Protein AF-A0A176S477-F1 (afdb_monomer)

pLDDT: mean 87.13, std 12.42, range [37.34, 98.56]

Mean predicted aligned error: 6.69 Å

Solvent-accessible surface area (backbone atoms only — not comparable to full-atom values): 17768 Å² total; per-residue (Å²): 110,71,66,62,49,54,52,48,53,53,51,50,50,53,48,54,54,47,34,74,76,39,61,89,47,35,68,40,60,72,67,28,44,58,32,49,51,51,14,50,54,26,43,66,61,39,37,49,28,58,16,37,48,27,41,46,57,28,50,75,68,54,85,63,97,43,73,69,48,29,52,48,30,40,54,50,17,53,51,26,40,77,55,25,43,39,68,60,12,46,54,30,27,51,57,17,38,58,53,25,62,76,66,69,40,89,62,40,39,59,40,29,39,49,47,11,51,39,27,45,49,73,66,41,29,69,60,11,42,52,28,25,48,53,19,52,66,69,36,48,92,89,66,49,56,28,62,52,33,32,52,40,12,47,29,30,44,71,69,62,41,57,66,58,14,51,52,24,42,54,50,14,53,55,35,24,54,76,69,71,50,90,77,56,58,62,53,51,29,47,51,37,27,50,27,52,68,70,68,33,62,68,56,33,50,52,55,45,72,77,38,45,82,60,46,74,70,43,59,60,92,49,36,60,36,40,35,44,40,38,47,41,49,29,77,76,38,76,85,46,53,70,57,40,55,54,34,47,53,49,28,58,74,40,48,37,58,68,56,36,50,50,64,34,68,77,68,59,69,54,74,68,59,48,49,50,44,54,51,51,35,51,43,40,42,52,22,49,56,53,37,30,65,75,67,76,44,81,76,74,92,63,91,58,69,30,40,67,58,50,52,56,34,51,54,47,23,73,73,67,72,43,63,72,65,51,57,87,48,43,81,56,30,63,75,55,37,55,57,64,120

Radius of gyration: 20.95 Å; Cα contacts (8 Å, |Δi|>4): 438; chains: 1; bounding box: 49×45×66 Å

Sequence (341 aa):
MLEAQTLLDKQNQAVDDLLSLLPFLSDDLAGGLWRHHLGRLAYYRGDFGDALQQYCMEWKLHKEESALKARLQRSIASVLSDIGHLDMAQHLAEQALEKQQRNSDPEEYKTLGRLGEIYARQGDYAQAIEYFSQSWEIQSSRTREGQTAIYLGHAHLLEGDLSQAEAYYGQAEKADKKQNKGFNPYLVMGRIALAQRQGDAVQVKNLWETHQNKLDKLRGDKVLPAAVIATAVYLSDADQVELIDQYIEKLIAENYLIEVIFPLQLRHPNAAQLERVIKGLKQWQQGIDALEQVTEKSSQASSALTPALLLKALATVEQTSNWGALEGFLPRIYPMNLVLV

Organism: NCBI:txid1003181

Foldseek 3Di:
DVVVVVVLVVLVVVLVVVCVVCVVCNCCSLQLVVLCVQLVVCVLLLVLLSNLVSLLSNLVSDPDDDLSQLVSLQSNLLSCLLQFVLPSSLVSLVSSLVVCVVVVPLCSLVSLQSNLSSCVLVLNLVSSLVSLVVSQVSQDPVRRALVSLLSNLLSCLSVVNLVSNVVSLVVSVVRCVVVVNPDDLSSLLSQLLSCLSVVNLVSLVVSCVVCVVVLVPDAGPSLLSSLLSLVLNCVSPVVSLVSNVVSLVRCLSSNSLLLSLQSCLVNPDDPVSLVSSLVSLVSNVVSVVSNCVSVVDDDDDDPIDHSVQVNVLSVVCVVPVDSVSCVVCQCSNPPSVSSPD

Structure (mmCIF, N/CA/C/O backbone):
data_AF-A0A176S477-F1
#
_entry.id   AF-A0A176S477-F1
#
loop_
_atom_site.group_PDB
_atom_site.id
_atom_site.type_symbol
_atom_site.label_atom_id
_atom_site.label_alt_id
_atom_site.label_comp_id
_atom_site.label_asym_id
_atom_site.label_entity_id
_atom_site.label_seq_id
_atom_site.pdbx_PDB_ins_code
_atom_site.Cartn_x
_atom_site.Cartn_y
_atom_site.Cartn_z
_atom_site.occupancy
_atom_site.B_iso_or_equiv
_atom_site.auth_seq_id
_atom_site.auth_comp_id
_atom_site.auth_asym_id
_atom_site.auth_atom_id
_atom_site.pdbx_PDB_model_num
ATOM 1 N N . MET A 1 1 ? -8.317 -19.239 -26.889 1.00 42.53 1 MET A N 1
ATOM 2 C CA . MET A 1 1 ? -7.014 -18.865 -27.491 1.00 42.53 1 MET A CA 1
ATOM 3 C C . MET A 1 1 ? -7.157 -18.198 -28.858 1.00 42.53 1 MET A C 1
ATOM 5 O O . MET A 1 1 ? -6.625 -17.110 -29.005 1.00 42.53 1 MET A O 1
ATOM 9 N N . LEU A 1 2 ? -7.898 -18.770 -29.819 1.00 45.22 2 LEU A N 1
ATOM 10 C CA . LEU A 1 2 ? -8.049 -18.191 -31.169 1.00 45.22 2 LEU A CA 1
ATOM 11 C C . LEU A 1 2 ? -8.665 -16.774 -31.173 1.00 45.22 2 LEU A C 1
ATOM 13 O O . LEU A 1 2 ? -8.149 -15.885 -31.839 1.00 45.22 2 LEU A O 1
ATOM 17 N N . GLU A 1 3 ? -9.701 -16.535 -30.364 1.00 43.09 3 GLU A N 1
ATOM 18 C CA . GLU A 1 3 ? -10.335 -15.210 -30.225 1.00 43.09 3 GLU A CA 1
ATOM 19 C C . GLU A 1 3 ? -9.404 -14.144 -29.638 1.00 43.09 3 GLU A C 1
ATOM 21 O O . GLU A 1 3 ? -9.361 -13.021 -30.132 1.00 43.09 3 GLU A O 1
ATOM 26 N N . ALA A 1 4 ? -8.621 -14.499 -28.616 1.00 37.34 4 ALA A N 1
ATOM 27 C CA . ALA A 1 4 ? -7.655 -13.587 -28.008 1.00 37.34 4 ALA A CA 1
ATOM 28 C C . ALA A 1 4 ? -6.529 -13.223 -28.989 1.00 37.34 4 ALA A C 1
ATOM 30 O O . ALA A 1 4 ? -6.097 -12.074 -29.012 1.00 37.34 4 ALA A O 1
ATOM 31 N N . GLN A 1 5 ? -6.105 -14.177 -29.826 1.00 42.19 5 GLN A N 1
ATOM 32 C CA . GLN A 1 5 ? -5.150 -13.929 -30.904 1.00 42.19 5 GLN A CA 1
ATOM 33 C C . GLN A 1 5 ? -5.756 -13.017 -31.977 1.00 42.19 5 GLN A C 1
ATOM 35 O O . GLN A 1 5 ? -5.144 -12.026 -32.342 1.00 42.19 5 GLN A O 1
ATOM 40 N N . THR A 1 6 ? -7.001 -13.263 -32.395 1.00 55.56 6 THR A N 1
ATOM 41 C CA . THR A 1 6 ? -7.695 -12.412 -33.379 1.00 55.56 6 THR A CA 1
ATOM 42 C C . THR A 1 6 ? -7.902 -10.980 -32.871 1.00 55.56 6 THR A C 1
ATOM 44 O O . THR A 1 6 ? -7.796 -10.025 -33.640 1.00 55.56 6 THR A O 1
ATOM 47 N N . LEU A 1 7 ? -8.199 -10.801 -31.580 1.00 50.44 7 LEU A N 1
ATOM 48 C CA . LEU A 1 7 ? -8.285 -9.475 -30.963 1.00 50.44 7 LEU A CA 1
ATOM 49 C C . LEU A 1 7 ? -6.922 -8.785 -30.899 1.00 50.44 7 LEU A C 1
ATOM 51 O O . LEU A 1 7 ? -6.848 -7.592 -31.178 1.00 50.44 7 LEU A O 1
ATOM 55 N N . LEU A 1 8 ? -5.862 -9.524 -30.567 1.00 46.53 8 LEU A N 1
ATOM 56 C CA . LEU A 1 8 ? -4.500 -8.999 -30.558 1.00 46.53 8 LEU A CA 1
ATOM 57 C C . LEU A 1 8 ? -4.066 -8.570 -31.965 1.00 46.53 8 LEU A C 1
ATOM 59 O O . LEU A 1 8 ? -3.548 -7.471 -32.123 1.00 46.53 8 LEU A O 1
ATOM 63 N N . ASP A 1 9 ? -4.363 -9.374 -32.985 1.00 56.12 9 ASP A N 1
ATOM 64 C CA . ASP A 1 9 ? -4.041 -9.074 -34.383 1.00 56.12 9 ASP A CA 1
ATOM 65 C C . ASP A 1 9 ? -4.793 -7.826 -34.875 1.00 56.12 9 ASP A C 1
ATOM 67 O O . ASP A 1 9 ? -4.202 -6.951 -35.503 1.00 56.12 9 ASP A O 1
ATOM 71 N N . LYS A 1 10 ? -6.076 -7.672 -34.513 1.00 66.31 10 LYS A N 1
ATOM 72 C CA . LYS A 1 10 ? -6.846 -6.446 -34.798 1.00 66.31 10 LYS A CA 1
ATOM 73 C C . LYS A 1 10 ? -6.288 -5.221 -34.081 1.00 66.31 10 LYS A C 1
ATOM 75 O O . LYS A 1 10 ? -6.316 -4.125 -34.631 1.00 66.31 10 LYS A O 1
ATOM 80 N N . GLN A 1 11 ? -5.823 -5.390 -32.848 1.00 57.72 11 GLN A N 1
ATOM 81 C CA . GLN A 1 11 ? -5.259 -4.294 -32.069 1.00 57.72 11 GLN A CA 1
ATOM 82 C C . GLN A 1 11 ? -3.894 -3.873 -32.621 1.00 57.72 11 GLN A C 1
ATOM 84 O O . GLN A 1 11 ? -3.629 -2.680 -32.695 1.00 57.72 11 GLN A O 1
ATOM 89 N N . ASN A 1 12 ? -3.077 -4.832 -33.066 1.00 57.94 12 ASN A N 1
ATOM 90 C CA . ASN A 1 12 ? -1.817 -4.570 -33.756 1.00 57.94 12 ASN A CA 1
ATOM 91 C C . ASN A 1 12 ? -2.063 -3.860 -35.092 1.00 57.94 12 ASN A C 1
ATOM 93 O O . ASN A 1 12 ? -1.440 -2.839 -35.340 1.00 57.94 12 ASN A O 1
ATOM 97 N N . GLN A 1 13 ? -3.055 -4.298 -35.876 1.00 70.56 13 GLN A N 1
ATOM 98 C CA . GLN A 1 13 ? -3.436 -3.609 -37.113 1.00 70.56 13 GLN A CA 1
ATOM 99 C C . GLN A 1 13 ? -3.897 -2.166 -36.856 1.00 70.56 13 GLN A C 1
ATOM 101 O O . GLN A 1 13 ? -3.494 -1.255 -37.565 1.00 70.56 13 GLN A O 1
ATOM 106 N N . ALA A 1 14 ? -4.704 -1.931 -35.817 1.00 66.75 14 ALA A N 1
ATOM 107 C CA . ALA A 1 14 ? -5.141 -0.582 -35.460 1.00 66.75 14 ALA A CA 1
ATOM 108 C C . ALA A 1 14 ? -3.983 0.304 -34.974 1.00 66.75 14 ALA A C 1
ATOM 110 O O . ALA A 1 14 ? -4.003 1.514 -35.196 1.00 66.75 14 ALA A O 1
ATOM 111 N N . VAL A 1 15 ? -2.983 -0.288 -34.311 1.00 62.28 15 VAL A N 1
ATOM 112 C CA . VAL A 1 15 ? -1.734 0.393 -33.960 1.00 62.28 15 VAL A CA 1
ATOM 113 C C . VAL A 1 15 ? -0.957 0.737 -35.228 1.00 62.28 15 VAL A C 1
ATOM 115 O O . VAL A 1 15 ? -0.615 1.900 -35.387 1.00 62.28 15 VAL A O 1
ATOM 118 N N . ASP A 1 16 ? -0.765 -0.199 -36.158 1.00 61.06 16 ASP A N 1
ATOM 119 C CA . ASP A 1 16 ? -0.087 0.038 -37.442 1.00 61.06 16 ASP A CA 1
ATOM 120 C C . ASP A 1 16 ? -0.774 1.139 -38.270 1.00 61.06 16 ASP A C 1
ATOM 122 O O . ASP A 1 16 ? -0.115 2.027 -38.821 1.00 61.06 16 ASP A O 1
ATOM 126 N N . ASP A 1 17 ? -2.107 1.156 -38.283 1.00 73.81 17 ASP A N 1
ATOM 127 C CA . ASP A 1 17 ? -2.895 2.199 -38.938 1.00 73.81 17 ASP A CA 1
ATOM 128 C C . ASP A 1 17 ? -2.671 3.568 -38.259 1.00 73.81 17 ASP A C 1
ATOM 130 O O . ASP A 1 17 ? -2.426 4.572 -38.933 1.00 73.81 17 ASP A O 1
ATOM 134 N N . LEU A 1 18 ? -2.675 3.623 -36.922 1.00 62.47 18 LEU A N 1
ATOM 135 C CA . LEU A 1 18 ? -2.377 4.835 -36.144 1.00 62.47 18 LEU A CA 1
ATOM 136 C C . LEU A 1 18 ? -0.938 5.323 -36.339 1.00 62.47 18 LEU A C 1
ATOM 138 O O . LEU A 1 18 ? -0.715 6.528 -36.442 1.00 62.47 18 LEU A O 1
ATOM 142 N N . LEU A 1 19 ? 0.020 4.402 -36.426 1.00 62.03 19 LEU A N 1
ATOM 143 C CA . LEU A 1 19 ? 1.431 4.666 -36.702 1.00 62.03 19 LEU A CA 1
ATOM 144 C C . LEU A 1 19 ? 1.622 5.302 -38.079 1.00 62.03 19 LEU A C 1
ATOM 146 O O . LEU A 1 19 ? 2.426 6.221 -38.228 1.00 62.03 19 LEU A O 1
ATOM 150 N N . SER A 1 20 ? 0.849 4.857 -39.075 1.00 69.88 20 SER A N 1
ATOM 151 C CA . SER A 1 20 ? 0.875 5.441 -40.419 1.00 69.88 20 SER A CA 1
ATOM 152 C C . SER A 1 20 ? 0.342 6.881 -40.450 1.00 69.88 20 SER A C 1
ATOM 154 O O . SER A 1 20 ? 0.827 7.708 -41.223 1.00 69.88 20 SER A O 1
ATOM 156 N N . LEU A 1 21 ? -0.623 7.198 -39.578 1.00 76.06 21 LEU A N 1
ATOM 157 C CA . LEU A 1 21 ? -1.250 8.517 -39.476 1.00 76.06 21 LEU A CA 1
ATOM 158 C C . LEU A 1 21 ? -0.461 9.479 -38.576 1.00 76.06 21 LEU A C 1
ATOM 160 O O . LEU A 1 21 ? -0.467 10.688 -38.811 1.00 76.06 21 LEU A O 1
ATOM 164 N N . LEU A 1 22 ? 0.207 8.955 -37.546 1.00 72.31 22 LEU A N 1
ATOM 165 C CA . LEU A 1 22 ? 0.928 9.711 -36.521 1.00 72.31 22 LEU A CA 1
ATOM 166 C C . LEU A 1 22 ? 2.336 9.117 -36.303 1.00 72.31 22 LEU A C 1
ATOM 168 O O . LEU A 1 22 ? 2.637 8.610 -35.221 1.00 72.31 22 LEU A O 1
ATOM 172 N N . PRO A 1 23 ? 3.238 9.200 -37.299 1.00 64.06 23 PRO A N 1
ATOM 173 C CA . PRO A 1 23 ? 4.536 8.510 -37.277 1.00 64.06 23 PRO A CA 1
ATOM 174 C C . PRO A 1 23 ? 5.482 8.977 -36.159 1.00 64.06 23 PRO A C 1
ATOM 176 O O . PRO A 1 23 ? 6.411 8.264 -35.786 1.00 64.06 23 PRO A O 1
ATOM 179 N N . PHE A 1 24 ? 5.235 10.153 -35.581 1.00 65.44 24 PHE A N 1
ATOM 180 C CA . PHE A 1 24 ? 5.978 10.685 -34.435 1.00 65.44 24 PHE A CA 1
ATOM 181 C C . PHE A 1 24 ? 5.585 10.050 -33.089 1.00 65.44 24 PHE A C 1
ATOM 183 O O . PHE A 1 24 ? 6.293 10.250 -32.111 1.00 65.44 24 PHE A O 1
ATOM 190 N N . LEU A 1 25 ? 4.485 9.288 -33.029 1.00 58.78 25 LEU A N 1
ATOM 191 C CA . LEU A 1 25 ? 4.095 8.481 -31.863 1.00 58.78 25 LEU A CA 1
ATOM 192 C C . LEU A 1 25 ? 4.618 7.041 -31.962 1.00 58.78 25 LEU A C 1
ATOM 194 O O . LEU A 1 25 ? 4.165 6.172 -31.217 1.00 58.78 25 LEU A O 1
ATOM 198 N N . SER A 1 26 ? 5.518 6.754 -32.911 1.00 58.59 26 SER A N 1
ATOM 199 C CA . SER A 1 26 ? 5.819 5.373 -33.279 1.00 58.59 26 SER A CA 1
ATOM 200 C C . SER A 1 26 ? 6.509 4.557 -32.207 1.00 58.59 26 SER A C 1
ATOM 202 O O . SER A 1 26 ? 6.072 3.443 -31.916 1.00 58.59 26 SER A O 1
ATOM 204 N N . ASP A 1 27 ? 7.480 5.156 -31.534 1.00 55.81 27 ASP A N 1
ATOM 205 C CA . ASP A 1 27 ? 8.152 4.537 -30.397 1.00 55.81 27 ASP A CA 1
ATOM 206 C C . ASP A 1 27 ? 7.201 4.367 -29.194 1.00 55.81 27 ASP A C 1
ATOM 208 O O . ASP A 1 27 ? 7.276 3.365 -28.479 1.00 55.81 27 ASP A O 1
ATOM 212 N N . ASP A 1 28 ? 6.238 5.282 -29.017 1.00 58.03 28 ASP A N 1
ATOM 213 C CA . ASP A 1 28 ? 5.247 5.236 -27.931 1.00 58.03 28 ASP A CA 1
ATOM 214 C C . ASP A 1 28 ? 4.182 4.144 -28.140 1.00 58.03 28 ASP A C 1
ATOM 216 O O . ASP A 1 28 ? 3.742 3.466 -27.203 1.00 58.03 28 ASP A O 1
ATOM 220 N N . LEU A 1 29 ? 3.746 3.957 -29.381 1.00 59.44 29 LEU A N 1
ATOM 221 C CA . LEU A 1 29 ? 2.725 2.976 -29.737 1.00 59.44 29 LEU A CA 1
ATOM 222 C C . LEU A 1 29 ? 3.321 1.566 -29.887 1.00 59.44 29 LEU A C 1
ATOM 224 O O . LEU A 1 29 ? 2.748 0.613 -29.356 1.00 59.44 29 LEU A O 1
ATOM 228 N N . ALA A 1 30 ? 4.491 1.429 -30.524 1.00 58.19 30 ALA A N 1
ATOM 229 C CA . ALA A 1 30 ? 5.182 0.146 -30.686 1.00 58.19 30 ALA A CA 1
ATOM 230 C C . ALA A 1 30 ? 5.838 -0.344 -29.382 1.00 58.19 30 ALA A C 1
ATOM 232 O O . ALA A 1 30 ? 5.857 -1.543 -29.105 1.00 58.19 30 ALA A O 1
ATOM 233 N N . GLY A 1 31 ? 6.323 0.574 -28.538 1.00 62.50 31 GLY A N 1
ATOM 234 C CA . GLY A 1 31 ? 6.922 0.273 -27.236 1.00 62.50 31 GLY A CA 1
ATOM 235 C C . GLY A 1 31 ? 5.916 0.026 -26.110 1.00 62.50 31 GLY A C 1
ATOM 236 O O . GLY A 1 31 ? 6.318 -0.010 -24.951 1.00 62.50 31 GLY A O 1
ATOM 237 N N . GLY A 1 32 ? 4.615 -0.080 -26.406 1.00 73.00 32 GLY A N 1
ATOM 238 C CA . GLY A 1 32 ? 3.576 -0.317 -25.400 1.00 73.00 32 GLY A CA 1
ATOM 239 C C . GLY A 1 32 ? 3.338 0.850 -24.428 1.00 73.00 32 GLY A C 1
ATOM 240 O O . GLY A 1 32 ? 2.542 0.717 -23.497 1.00 73.00 32 GLY A O 1
ATOM 241 N N . LEU A 1 33 ? 3.960 2.016 -24.647 1.00 75.38 33 LEU A N 1
ATOM 242 C CA . LEU A 1 33 ? 3.898 3.174 -23.748 1.00 75.38 33 LEU A CA 1
ATOM 243 C C . LEU A 1 33 ? 2.475 3.710 -23.596 1.00 75.38 33 LEU A C 1
ATOM 245 O O . LEU A 1 33 ? 2.082 4.073 -22.489 1.00 75.38 33 LEU A O 1
ATOM 249 N N . TRP A 1 34 ? 1.663 3.677 -24.655 1.00 78.94 34 TRP A N 1
ATOM 250 C CA . TRP A 1 34 ? 0.240 4.014 -24.549 1.00 78.94 34 TRP A CA 1
ATOM 251 C C . TRP A 1 34 ? -0.492 3.144 -23.515 1.00 78.94 34 TRP A C 1
ATOM 253 O O . TRP A 1 34 ? -1.187 3.660 -22.638 1.00 78.94 34 TRP A O 1
ATOM 263 N N . ARG A 1 35 ? -0.289 1.821 -23.566 1.00 85.19 35 ARG A N 1
ATOM 264 C CA . ARG A 1 35 ? -0.877 0.882 -22.598 1.00 85.19 35 ARG A CA 1
ATOM 265 C C . ARG A 1 35 ? -0.333 1.125 -21.202 1.00 85.19 35 ARG A C 1
ATOM 267 O O . ARG A 1 35 ? -1.101 1.128 -20.246 1.00 85.19 35 ARG A O 1
ATOM 274 N N . HIS A 1 36 ? 0.957 1.430 -21.100 1.00 88.00 36 HIS A N 1
ATOM 275 C CA . HIS A 1 36 ? 1.572 1.806 -19.839 1.00 88.00 36 HIS A CA 1
ATOM 276 C C . HIS A 1 36 ? 0.879 3.014 -19.204 1.00 88.00 36 HIS A C 1
ATOM 278 O O . HIS A 1 36 ? 0.594 3.027 -18.005 1.00 88.00 36 HIS A O 1
ATOM 284 N N . HIS A 1 37 ? 0.599 4.043 -20.006 1.00 82.62 37 HIS A N 1
ATOM 285 C CA . HIS A 1 37 ? -0.087 5.246 -19.553 1.00 82.62 37 HIS A CA 1
ATOM 286 C C . HIS A 1 37 ? -1.527 4.961 -19.138 1.00 82.62 37 HIS A C 1
ATOM 288 O O . HIS A 1 37 ? -1.930 5.418 -18.070 1.00 82.62 37 HIS A O 1
ATOM 294 N N . LEU A 1 38 ? -2.275 4.173 -19.915 1.00 82.56 38 LEU A N 1
ATOM 295 C CA . LEU A 1 38 ? -3.622 3.749 -19.530 1.00 82.56 38 LEU A CA 1
ATOM 296 C C . LEU A 1 38 ? -3.608 2.956 -18.221 1.00 82.56 38 LEU A C 1
ATOM 298 O O . LEU A 1 38 ? -4.356 3.293 -17.309 1.00 82.56 38 LEU A O 1
ATOM 302 N N . GLY A 1 39 ? -2.698 1.989 -18.084 1.00 88.31 39 GLY A N 1
ATOM 303 C CA . GLY A 1 39 ? -2.556 1.204 -16.862 1.00 88.31 39 GLY A CA 1
ATOM 304 C C . GLY A 1 39 ? -2.201 2.070 -15.654 1.00 88.31 39 GLY A C 1
ATOM 305 O O . GLY A 1 39 ? -2.779 1.911 -14.585 1.00 88.31 39 GLY A O 1
ATOM 306 N N . ARG A 1 40 ? -1.324 3.069 -15.825 1.00 87.69 40 ARG A N 1
ATOM 307 C CA . ARG A 1 40 ? -1.007 4.035 -14.759 1.00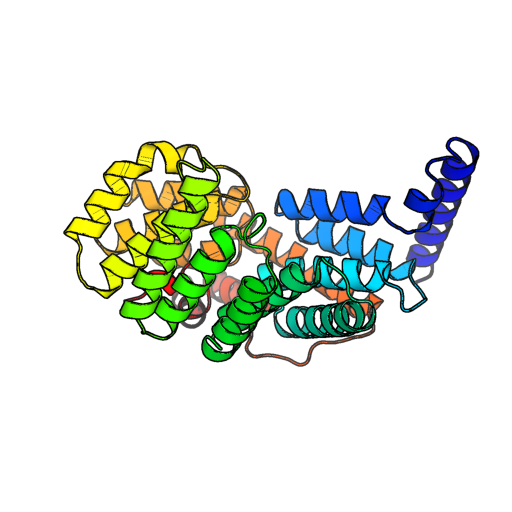 87.69 40 ARG A CA 1
ATOM 308 C C . ARG A 1 40 ? -2.203 4.909 -14.391 1.00 87.69 40 ARG A C 1
ATOM 310 O O . ARG A 1 40 ? -2.400 5.199 -13.216 1.00 87.69 40 ARG A O 1
ATOM 317 N N . LEU A 1 41 ? -2.985 5.357 -15.371 1.00 82.94 41 LEU A N 1
ATOM 318 C CA . LEU A 1 41 ? -4.191 6.147 -15.119 1.00 82.94 41 LEU A CA 1
ATOM 319 C C . LEU A 1 41 ? -5.252 5.323 -14.385 1.00 82.94 41 LEU A C 1
ATOM 321 O O . LEU A 1 41 ? -5.869 5.843 -13.460 1.00 82.94 41 LEU A O 1
ATOM 325 N N . ALA A 1 42 ? -5.434 4.059 -14.767 1.00 82.81 42 ALA A N 1
ATOM 326 C CA . ALA A 1 42 ? -6.301 3.118 -14.068 1.00 82.81 42 ALA A CA 1
ATOM 327 C C . ALA A 1 42 ? -5.818 2.886 -12.627 1.00 82.81 42 ALA A C 1
ATOM 329 O O . ALA A 1 42 ? -6.597 3.037 -11.688 1.00 82.81 42 ALA A O 1
ATOM 330 N N . TYR A 1 43 ? -4.511 2.672 -12.438 1.00 88.38 43 TYR A N 1
ATOM 331 C CA . TYR A 1 43 ? -3.885 2.544 -11.121 1.00 88.38 43 TYR A CA 1
ATOM 332 C C . TYR A 1 43 ? -4.158 3.755 -10.217 1.00 88.38 43 TYR A C 1
ATOM 334 O O . TYR A 1 43 ? -4.631 3.586 -9.099 1.00 88.38 43 TYR A O 1
ATOM 342 N N . TYR A 1 44 ? -3.957 4.987 -10.702 1.00 82.44 44 TYR A N 1
ATOM 343 C CA . TYR A 1 44 ? -4.237 6.196 -9.910 1.00 82.44 44 TYR A CA 1
ATOM 344 C C . TYR A 1 44 ? -5.732 6.440 -9.637 1.00 82.44 44 TYR A C 1
ATOM 346 O O . TYR A 1 44 ? -6.063 7.268 -8.792 1.00 82.44 44 TYR A O 1
ATOM 354 N N . ARG A 1 45 ? -6.635 5.746 -10.341 1.00 80.00 45 ARG A N 1
ATOM 355 C CA . ARG A 1 45 ? -8.083 5.736 -10.064 1.00 80.00 45 ARG A CA 1
ATOM 356 C C . ARG A 1 45 ? -8.501 4.595 -9.124 1.00 80.00 45 ARG A C 1
ATOM 358 O O . ARG A 1 45 ? -9.687 4.465 -8.835 1.00 80.00 45 ARG A O 1
ATOM 365 N N . GLY A 1 46 ? -7.561 3.749 -8.699 1.00 82.38 46 GLY A N 1
ATOM 366 C CA . GLY A 1 46 ? -7.843 2.537 -7.926 1.00 82.38 46 GLY A CA 1
ATOM 367 C C . GLY A 1 46 ? -8.478 1.404 -8.745 1.00 82.38 46 GLY A C 1
ATOM 368 O O . GLY A 1 46 ? -8.852 0.377 -8.183 1.00 82.38 46 GLY A O 1
ATOM 369 N N . ASP A 1 47 ? -8.594 1.548 -10.072 1.00 85.38 47 ASP A N 1
ATOM 370 C CA . ASP A 1 47 ? -9.084 0.479 -10.948 1.00 85.38 47 ASP A CA 1
ATOM 371 C C . ASP A 1 47 ? -7.936 -0.480 -11.276 1.00 85.38 47 ASP A C 1
ATOM 373 O O . ASP A 1 47 ? -7.332 -0.462 -12.352 1.00 85.38 47 ASP A O 1
ATOM 377 N N . PHE A 1 48 ? -7.576 -1.294 -10.287 1.00 91.25 48 PHE A N 1
ATOM 378 C CA . PHE A 1 48 ? -6.457 -2.215 -10.424 1.00 91.25 48 PHE A CA 1
ATOM 379 C C . PHE A 1 48 ? -6.737 -3.363 -11.404 1.00 91.25 48 PHE A C 1
ATOM 381 O O . PHE A 1 48 ? -5.797 -3.902 -11.987 1.00 91.25 48 PHE A O 1
ATOM 388 N N . GLY A 1 49 ? -8.010 -3.702 -11.636 1.00 88.50 49 GLY A N 1
ATOM 389 C CA . GLY A 1 49 ? -8.405 -4.681 -12.648 1.00 88.50 49 GLY A CA 1
ATOM 390 C C . GLY A 1 49 ? -8.062 -4.198 -14.058 1.00 88.50 49 GLY A C 1
ATOM 391 O O . GLY A 1 49 ? -7.361 -4.901 -14.790 1.00 88.50 49 GLY A O 1
ATOM 392 N N . ASP A 1 50 ? -8.477 -2.976 -14.414 1.00 84.88 50 ASP A N 1
ATOM 393 C CA . ASP A 1 50 ? -8.099 -2.365 -15.696 1.00 84.88 50 ASP A CA 1
ATOM 394 C C . ASP A 1 50 ? -6.585 -2.112 -15.766 1.00 84.88 50 ASP A C 1
ATOM 396 O O . ASP A 1 50 ? -5.957 -2.409 -16.782 1.00 84.88 50 ASP A O 1
ATOM 400 N N . ALA A 1 51 ? -5.948 -1.672 -14.673 1.00 91.88 51 ALA A N 1
ATOM 401 C CA . ALA A 1 51 ? -4.495 -1.486 -14.649 1.00 91.88 51 ALA A CA 1
ATOM 402 C C . ALA A 1 51 ? -3.738 -2.768 -15.040 1.00 91.88 51 ALA A C 1
ATOM 404 O O . ALA A 1 51 ? -2.894 -2.742 -15.942 1.00 91.88 51 ALA A O 1
ATOM 405 N N . LEU A 1 52 ? -4.083 -3.903 -14.419 1.00 94.44 52 LEU A N 1
ATOM 406 C CA . LEU A 1 52 ? -3.514 -5.205 -14.768 1.00 94.44 52 LEU A CA 1
ATOM 407 C C . LEU A 1 52 ? -3.857 -5.609 -16.200 1.00 94.44 52 LEU A C 1
ATOM 409 O O . LEU A 1 52 ? -2.986 -6.123 -16.899 1.00 94.44 52 LEU A O 1
ATOM 413 N N . GLN A 1 53 ? -5.074 -5.341 -16.676 1.00 89.44 53 GLN A N 1
ATOM 414 C CA . GLN A 1 53 ? -5.457 -5.625 -18.058 1.00 89.44 53 GLN A CA 1
ATOM 415 C C . GLN A 1 53 ? -4.558 -4.886 -19.062 1.00 89.44 53 GLN A C 1
ATOM 417 O O . GLN A 1 53 ? -4.037 -5.510 -19.993 1.00 89.44 53 GLN A O 1
ATOM 422 N N . GLN A 1 54 ? -4.328 -3.584 -18.866 1.00 88.31 54 GLN A N 1
ATOM 423 C CA . GLN A 1 54 ? -3.459 -2.791 -19.740 1.00 88.31 54 GLN A CA 1
ATOM 424 C C . GLN A 1 54 ? -2.009 -3.279 -19.689 1.00 88.31 54 GLN A C 1
ATOM 426 O O . GLN A 1 54 ? -1.378 -3.448 -20.735 1.00 88.31 54 GLN A O 1
ATOM 431 N N . TYR A 1 55 ? -1.495 -3.579 -18.494 1.00 93.12 55 TYR A N 1
ATOM 432 C CA . TYR A 1 55 ? -0.140 -4.100 -18.328 1.00 93.12 55 TYR A CA 1
ATOM 433 C C . TYR A 1 55 ? 0.037 -5.512 -18.892 1.00 93.12 55 TYR A C 1
ATOM 435 O O . TYR A 1 55 ? 1.085 -5.802 -19.459 1.00 93.12 55 TYR A O 1
ATOM 443 N N . CYS A 1 56 ? -0.981 -6.375 -18.841 1.00 90.94 56 CYS A N 1
ATOM 444 C CA . CYS A 1 56 ? -0.962 -7.676 -19.518 1.00 90.94 56 CYS A CA 1
ATOM 445 C C . CYS A 1 56 ? -0.857 -7.513 -21.035 1.00 90.94 56 CYS A C 1
ATOM 447 O O . CYS A 1 56 ? -0.167 -8.276 -21.713 1.00 90.94 56 CYS A O 1
ATOM 449 N N . MET A 1 57 ? -1.558 -6.524 -21.588 1.00 86.25 57 MET A N 1
ATOM 450 C CA . MET A 1 57 ? -1.467 -6.225 -23.008 1.00 86.25 57 MET A CA 1
ATOM 451 C C . MET A 1 57 ? -0.097 -5.628 -23.377 1.00 86.25 57 MET A C 1
ATOM 453 O O . MET A 1 57 ? 0.438 -5.995 -24.417 1.00 86.25 57 MET A O 1
ATOM 457 N N . GLU A 1 58 ? 0.489 -4.764 -22.537 1.00 87.94 58 GLU A N 1
ATOM 458 C CA . GLU A 1 58 ? 1.869 -4.259 -22.697 1.00 87.94 58 GLU A CA 1
ATOM 459 C C . GLU A 1 58 ? 2.891 -5.404 -22.620 1.00 87.94 58 GLU A C 1
ATOM 461 O O . GLU A 1 58 ? 3.777 -5.507 -23.465 1.00 87.94 58 GLU A O 1
ATOM 466 N N . TRP A 1 59 ? 2.724 -6.328 -21.670 1.00 88.38 59 TRP A N 1
ATOM 467 C CA . TRP A 1 59 ? 3.614 -7.474 -21.480 1.00 88.38 59 TRP A CA 1
ATOM 468 C C . TRP A 1 59 ? 3.736 -8.332 -22.739 1.00 88.38 59 TRP A C 1
ATOM 470 O O . TRP A 1 59 ? 4.840 -8.706 -23.126 1.00 88.38 59 TRP A O 1
ATOM 480 N N . LYS A 1 60 ? 2.618 -8.599 -23.427 1.00 84.56 60 LYS A N 1
ATOM 481 C CA . LYS A 1 60 ? 2.600 -9.382 -24.677 1.00 84.56 60 LYS A CA 1
ATOM 482 C C . LYS A 1 60 ? 3.381 -8.728 -25.822 1.00 84.56 60 LYS A C 1
ATOM 484 O O . LYS A 1 60 ? 3.794 -9.437 -26.740 1.00 84.56 60 LYS A O 1
ATOM 489 N N . LEU A 1 61 ? 3.569 -7.407 -25.784 1.00 78.75 61 LEU A N 1
ATOM 490 C CA . LEU A 1 61 ? 4.340 -6.666 -26.786 1.00 78.75 61 LEU A CA 1
ATOM 491 C C . LEU A 1 61 ? 5.853 -6.768 -26.533 1.00 78.75 61 LEU A C 1
ATOM 493 O O . LEU A 1 61 ? 6.638 -6.760 -27.478 1.00 78.75 61 LEU A O 1
ATOM 497 N N . HIS A 1 62 ? 6.277 -6.929 -25.276 1.00 71.94 62 HIS A N 1
ATOM 498 C CA . HIS A 1 62 ? 7.689 -7.006 -24.902 1.00 71.94 62 HIS A CA 1
ATOM 499 C C . HIS A 1 62 ? 8.191 -8.451 -24.799 1.00 71.94 62 HIS A C 1
ATOM 501 O O . HIS A 1 62 ? 8.242 -9.045 -23.721 1.00 71.94 62 HIS A O 1
ATOM 507 N N . LYS A 1 63 ? 8.630 -9.006 -25.934 1.00 64.31 63 LYS A N 1
ATOM 508 C CA . LYS A 1 63 ? 9.257 -10.341 -25.981 1.00 64.31 63 LYS A CA 1
ATOM 509 C C . LYS A 1 63 ? 10.699 -10.361 -25.458 1.00 64.31 63 LYS A C 1
ATOM 511 O O . LYS A 1 63 ? 11.157 -11.402 -25.000 1.00 64.31 63 LYS A O 1
ATOM 516 N N . GLU A 1 64 ? 11.395 -9.227 -25.489 1.00 68.19 64 GLU A N 1
ATOM 517 C CA . GLU A 1 64 ? 12.803 -9.115 -25.092 1.00 68.19 64 GLU A CA 1
ATOM 518 C C . GLU A 1 64 ? 12.984 -8.519 -23.688 1.00 68.19 64 GLU A C 1
ATOM 520 O O . GLU A 1 64 ? 12.174 -7.726 -23.199 1.00 68.19 64 GLU A O 1
ATOM 525 N N . GLU A 1 65 ? 14.081 -8.895 -23.030 1.00 69.81 65 GLU A N 1
ATOM 526 C CA . GLU A 1 65 ? 14.485 -8.355 -21.732 1.00 69.81 65 GLU A CA 1
ATOM 527 C C . GLU A 1 65 ? 15.082 -6.945 -21.897 1.00 69.81 65 GLU A C 1
ATOM 529 O O . GLU A 1 65 ? 16.278 -6.788 -22.124 1.00 69.81 65 GLU A O 1
ATOM 534 N N . SER A 1 66 ? 14.244 -5.908 -21.791 1.00 72.75 66 SER A N 1
ATOM 535 C CA . SER A 1 66 ? 14.633 -4.499 -21.976 1.00 72.75 66 SER A CA 1
ATOM 536 C C . SER A 1 66 ? 14.413 -3.631 -20.725 1.00 72.75 66 SER A C 1
ATOM 538 O O . SER A 1 66 ? 13.740 -4.036 -19.771 1.00 72.75 66 SER A O 1
ATOM 540 N N . ALA A 1 67 ? 14.936 -2.397 -20.733 1.00 74.50 67 ALA A N 1
ATOM 541 C CA . ALA A 1 67 ? 14.656 -1.397 -19.693 1.00 74.50 67 ALA A CA 1
ATOM 542 C C . ALA A 1 67 ? 13.153 -1.054 -19.600 1.00 74.50 67 ALA A C 1
ATOM 544 O O . ALA A 1 67 ? 12.620 -0.870 -18.504 1.00 74.50 67 ALA A O 1
ATOM 545 N N . LEU A 1 68 ? 12.436 -1.060 -20.733 1.00 78.38 68 LEU A N 1
ATOM 546 C CA . LEU A 1 68 ? 10.978 -0.900 -20.757 1.00 78.38 68 LEU A CA 1
ATOM 547 C C . LEU A 1 68 ? 10.280 -2.040 -20.004 1.00 78.38 68 LEU A C 1
ATOM 549 O O . LEU A 1 68 ? 9.354 -1.784 -19.235 1.00 78.38 68 LEU A O 1
ATOM 553 N N . LYS A 1 69 ? 10.785 -3.275 -20.135 1.00 84.00 69 LYS A N 1
ATOM 554 C CA . LYS A 1 69 ? 10.288 -4.426 -19.373 1.00 84.00 69 LYS A CA 1
ATOM 555 C C . LYS A 1 69 ? 10.544 -4.276 -17.872 1.00 84.00 69 LYS A C 1
ATOM 557 O O . LYS A 1 69 ? 9.645 -4.577 -17.096 1.00 84.00 69 LYS A O 1
ATOM 562 N N . ALA A 1 70 ? 11.701 -3.755 -17.450 1.00 87.00 70 ALA A N 1
ATOM 563 C CA . ALA A 1 70 ? 11.974 -3.473 -16.031 1.00 87.00 70 ALA A CA 1
ATOM 564 C C . ALA A 1 70 ? 10.975 -2.456 -15.446 1.00 87.00 70 ALA A C 1
ATOM 566 O O . ALA A 1 70 ? 10.413 -2.660 -14.370 1.00 87.00 70 ALA A O 1
ATOM 567 N N . ARG A 1 71 ? 10.676 -1.390 -16.195 1.00 88.88 71 ARG A N 1
ATOM 568 C CA . ARG A 1 71 ? 9.666 -0.398 -15.806 1.00 88.88 71 ARG A CA 1
ATOM 569 C C . ARG A 1 71 ? 8.261 -1.002 -15.731 1.00 88.88 71 ARG A C 1
ATOM 571 O O . ARG A 1 71 ? 7.532 -0.710 -14.786 1.00 88.88 71 ARG A O 1
ATOM 578 N N . LEU A 1 72 ? 7.879 -1.839 -16.697 1.00 91.38 72 LEU A N 1
ATOM 579 C CA . LEU A 1 72 ? 6.604 -2.560 -16.671 1.00 91.38 72 LEU A CA 1
ATOM 580 C C . LEU A 1 72 ? 6.511 -3.482 -15.448 1.00 91.38 72 LEU A C 1
ATOM 582 O O . LEU A 1 72 ? 5.524 -3.429 -14.723 1.00 91.38 72 LEU A O 1
ATOM 586 N N . GLN A 1 73 ? 7.557 -4.267 -15.177 1.00 93.69 73 GLN A N 1
ATOM 587 C CA . GLN A 1 73 ? 7.645 -5.139 -14.001 1.00 93.69 73 GLN A CA 1
ATOM 588 C C . GLN A 1 73 ? 7.450 -4.350 -12.701 1.00 93.69 73 GLN A C 1
ATOM 590 O O . GLN A 1 73 ? 6.652 -4.756 -11.861 1.00 93.69 73 GLN A O 1
ATOM 595 N N . ARG A 1 74 ? 8.086 -3.181 -12.569 1.00 94.50 74 ARG A N 1
ATOM 596 C CA . ARG A 1 74 ? 7.907 -2.274 -11.424 1.00 94.50 74 ARG A CA 1
ATOM 597 C C . ARG A 1 74 ? 6.474 -1.745 -11.291 1.00 94.50 74 ARG A C 1
ATOM 599 O O . ARG A 1 74 ? 5.954 -1.649 -10.177 1.00 94.50 74 ARG A 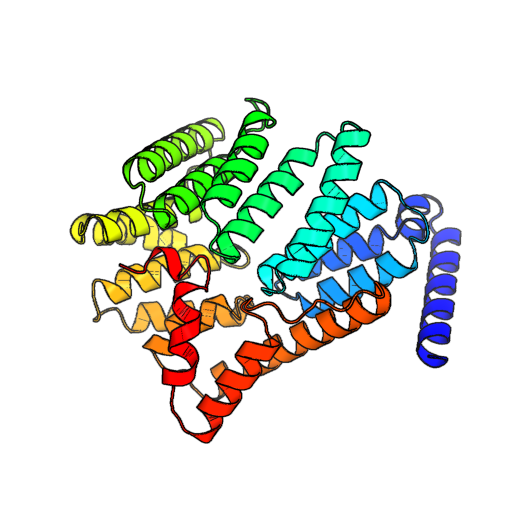O 1
ATOM 606 N N . SER A 1 75 ? 5.836 -1.378 -12.402 1.00 95.19 75 SER A N 1
ATOM 607 C CA . SER A 1 75 ? 4.441 -0.919 -12.402 1.00 95.19 75 SER A CA 1
ATOM 608 C C . SER A 1 75 ? 3.476 -2.038 -12.011 1.00 95.19 75 SER A C 1
ATOM 610 O O . SER A 1 75 ? 2.619 -1.824 -11.160 1.00 95.19 75 SER A O 1
ATOM 612 N N . ILE A 1 76 ? 3.663 -3.248 -12.544 1.00 96.06 76 ILE A N 1
ATOM 613 C CA . ILE A 1 76 ? 2.873 -4.425 -12.163 1.00 96.06 76 ILE A CA 1
ATOM 614 C C . ILE A 1 76 ? 3.097 -4.764 -10.686 1.00 96.06 76 ILE A C 1
ATOM 616 O O . ILE A 1 76 ? 2.128 -4.960 -9.962 1.00 96.06 76 ILE A O 1
ATOM 620 N N . ALA A 1 77 ? 4.346 -4.762 -10.213 1.00 95.81 77 ALA A N 1
ATOM 621 C CA . ALA A 1 77 ? 4.664 -4.997 -8.807 1.00 95.81 77 ALA A CA 1
ATOM 622 C C . ALA A 1 77 ? 3.974 -3.990 -7.877 1.00 95.81 77 ALA A C 1
ATOM 624 O O . ALA A 1 77 ? 3.504 -4.365 -6.810 1.00 95.81 77 ALA A O 1
ATOM 625 N N . SER A 1 78 ? 3.860 -2.727 -8.297 1.00 95.19 78 SER A N 1
ATOM 626 C CA . SER A 1 78 ? 3.122 -1.708 -7.541 1.00 95.19 78 SER A CA 1
ATOM 627 C C . SER A 1 78 ? 1.638 -2.059 -7.414 1.00 95.19 78 SER A C 1
ATOM 629 O O . SER A 1 78 ? 1.093 -2.001 -6.319 1.00 95.19 78 SER A O 1
ATOM 631 N N . VAL A 1 79 ? 1.002 -2.480 -8.511 1.00 95.69 79 VAL A N 1
ATOM 632 C CA . VAL A 1 79 ? -0.406 -2.906 -8.494 1.00 95.69 79 VAL A CA 1
ATOM 633 C C . VAL A 1 79 ? -0.594 -4.149 -7.623 1.00 95.69 79 VAL A C 1
ATOM 635 O O . VAL A 1 79 ? -1.477 -4.183 -6.774 1.00 95.69 79 VAL A O 1
ATOM 638 N N . LEU A 1 80 ? 0.248 -5.168 -7.800 1.00 95.12 80 LEU A N 1
ATOM 639 C CA . LEU A 1 80 ? 0.156 -6.417 -7.043 1.00 95.12 80 LEU A CA 1
ATOM 640 C C . LEU A 1 80 ? 0.417 -6.215 -5.546 1.00 95.12 80 LEU A C 1
ATOM 642 O O . LEU A 1 80 ? -0.250 -6.848 -4.733 1.00 95.12 80 LEU A O 1
ATOM 646 N N . SER A 1 81 ? 1.332 -5.310 -5.187 1.00 94.12 81 SER A N 1
ATOM 647 C CA . SER A 1 81 ? 1.563 -4.892 -3.800 1.00 94.12 81 SER A CA 1
ATOM 648 C C . SER A 1 81 ? 0.281 -4.350 -3.164 1.00 94.12 81 SER A C 1
ATOM 650 O O . SER A 1 81 ? -0.092 -4.778 -2.073 1.00 94.12 81 SER A O 1
ATOM 652 N N . ASP A 1 82 ? -0.423 -3.457 -3.865 1.00 92.75 82 ASP A N 1
ATOM 653 C CA . ASP A 1 82 ? -1.645 -2.821 -3.358 1.00 92.75 82 ASP A CA 1
ATOM 654 C C . ASP A 1 82 ? -2.845 -3.792 -3.338 1.00 92.75 82 ASP A C 1
ATOM 656 O O . ASP A 1 82 ? -3.703 -3.699 -2.466 1.00 92.75 82 ASP A O 1
ATOM 660 N N . ILE A 1 83 ? -2.874 -4.783 -4.239 1.00 93.50 83 ILE A N 1
ATOM 661 C CA . ILE A 1 83 ? -3.852 -5.888 -4.233 1.00 93.50 83 ILE A CA 1
ATOM 662 C C . ILE A 1 83 ? -3.490 -6.984 -3.199 1.00 93.50 83 ILE A C 1
ATOM 664 O O . ILE A 1 83 ? -4.267 -7.909 -2.968 1.00 93.50 83 ILE A O 1
ATOM 668 N N . GLY A 1 84 ? -2.317 -6.929 -2.564 1.00 91.69 84 GLY A N 1
ATOM 669 C CA . GLY A 1 84 ? -1.882 -7.940 -1.592 1.00 91.69 84 GLY A CA 1
ATOM 670 C C . GLY A 1 84 ? -1.381 -9.257 -2.205 1.00 91.69 84 GLY A C 1
ATOM 671 O O . GLY A 1 84 ? -1.188 -10.244 -1.493 1.00 91.69 84 GLY A O 1
ATOM 672 N N . HIS A 1 85 ? -1.111 -9.289 -3.515 1.00 92.19 85 HIS A N 1
ATOM 673 C CA . HIS A 1 85 ? -0.446 -10.411 -4.194 1.00 92.19 85 HIS A CA 1
ATOM 674 C C . HIS A 1 85 ? 1.082 -10.262 -4.089 1.00 92.19 85 HIS A C 1
ATOM 676 O O . HIS A 1 85 ? 1.796 -9.948 -5.045 1.00 92.19 85 HIS A O 1
ATOM 682 N N . LEU A 1 86 ? 1.564 -10.380 -2.849 1.00 92.69 86 LEU A N 1
ATOM 683 C CA . LEU A 1 86 ? 2.874 -9.871 -2.443 1.00 92.69 86 LEU A CA 1
ATOM 684 C C . LEU A 1 86 ? 4.055 -10.670 -3.001 1.00 92.69 86 LEU A C 1
ATOM 686 O O . LEU A 1 86 ? 5.083 -10.067 -3.285 1.00 92.69 86 LEU A O 1
ATOM 690 N N . ASP A 1 87 ? 3.945 -11.985 -3.209 1.00 90.81 87 ASP A N 1
ATOM 691 C CA . ASP A 1 87 ? 5.103 -12.776 -3.665 1.00 90.81 87 ASP A CA 1
ATOM 692 C C . ASP A 1 87 ? 5.430 -12.492 -5.131 1.00 90.81 87 ASP A C 1
ATOM 694 O O . ASP A 1 87 ? 6.593 -12.335 -5.504 1.00 90.81 87 ASP A O 1
ATOM 698 N N . MET A 1 88 ? 4.401 -12.376 -5.977 1.00 91.56 88 MET A N 1
ATOM 699 C CA . MET A 1 88 ? 4.607 -11.980 -7.367 1.00 91.56 88 MET A CA 1
ATOM 700 C C . MET A 1 88 ? 5.032 -10.511 -7.457 1.00 91.56 88 MET A C 1
ATOM 702 O O . MET A 1 88 ? 5.884 -10.182 -8.285 1.00 91.56 88 MET A O 1
ATOM 706 N N . ALA A 1 89 ? 4.502 -9.640 -6.587 1.00 94.31 89 ALA A N 1
ATOM 707 C CA . ALA A 1 89 ? 4.959 -8.257 -6.478 1.00 94.31 89 ALA A CA 1
ATOM 708 C C . ALA A 1 89 ? 6.457 -8.182 -6.149 1.00 94.31 89 ALA A C 1
ATOM 710 O O . ALA A 1 89 ? 7.205 -7.522 -6.872 1.00 94.31 89 ALA A O 1
ATOM 711 N N . GLN A 1 90 ? 6.894 -8.899 -5.108 1.00 94.75 90 GLN A N 1
ATOM 712 C CA . GLN A 1 90 ? 8.291 -8.980 -4.684 1.00 94.75 90 GLN A CA 1
ATOM 713 C C . GLN A 1 90 ? 9.164 -9.464 -5.838 1.00 94.75 90 GLN A C 1
ATOM 715 O O . GLN A 1 90 ? 10.100 -8.779 -6.240 1.00 94.75 90 GLN A O 1
ATOM 720 N N . HIS A 1 91 ? 8.799 -10.595 -6.438 1.00 92.75 91 HIS A N 1
ATOM 721 C CA . HIS A 1 91 ? 9.586 -11.200 -7.499 1.00 92.75 91 HIS A CA 1
ATOM 722 C C . HIS A 1 91 ? 9.753 -10.280 -8.720 1.00 92.75 91 HIS A C 1
ATOM 724 O O . HIS A 1 91 ? 10.845 -10.165 -9.279 1.00 92.75 91 HIS A O 1
ATOM 730 N N . LEU A 1 92 ? 8.687 -9.600 -9.156 1.00 94.00 92 LEU A N 1
ATOM 731 C CA . LEU A 1 92 ? 8.775 -8.655 -10.272 1.00 94.00 92 LEU A CA 1
ATOM 732 C C . LEU A 1 92 ? 9.579 -7.401 -9.904 1.00 94.00 92 LEU A C 1
ATOM 734 O O . LEU A 1 92 ? 10.304 -6.883 -10.757 1.00 94.00 92 LEU A O 1
ATOM 738 N N . ALA A 1 93 ? 9.479 -6.923 -8.662 1.00 95.81 93 ALA A N 1
ATOM 739 C CA . ALA A 1 93 ? 10.256 -5.785 -8.182 1.00 95.81 93 ALA A CA 1
ATOM 740 C C . ALA A 1 93 ? 11.757 -6.113 -8.079 1.00 95.81 93 ALA A C 1
ATOM 742 O O . ALA A 1 93 ?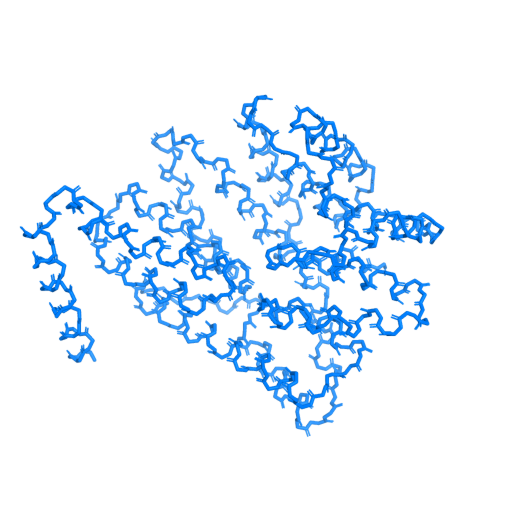 12.571 -5.309 -8.524 1.00 95.81 93 ALA A O 1
ATOM 743 N N . GLU A 1 94 ? 12.130 -7.300 -7.596 1.00 95.62 94 GLU A N 1
ATOM 744 C CA . GLU A 1 94 ? 13.520 -7.783 -7.569 1.00 95.62 94 GLU A CA 1
ATOM 745 C C . GLU A 1 94 ? 14.105 -7.892 -8.984 1.00 95.62 94 GLU A C 1
ATOM 747 O O . GLU A 1 94 ? 15.192 -7.379 -9.253 1.00 95.62 94 GLU A O 1
ATOM 752 N N . GLN A 1 95 ? 13.356 -8.479 -9.928 1.00 93.06 95 GLN A N 1
ATOM 753 C CA . GLN A 1 95 ? 13.781 -8.560 -11.331 1.00 93.06 95 GLN A CA 1
ATOM 754 C C . GLN A 1 95 ? 13.949 -7.178 -11.976 1.00 93.06 95 GLN A C 1
ATOM 756 O O . GLN A 1 95 ? 14.856 -6.973 -12.789 1.00 93.06 95 GLN A O 1
ATOM 761 N N . ALA A 1 96 ? 13.064 -6.232 -11.650 1.00 93.56 96 ALA A N 1
ATOM 762 C CA . ALA A 1 96 ? 13.192 -4.857 -12.110 1.00 93.56 96 ALA A CA 1
ATOM 763 C C . ALA A 1 96 ? 14.451 -4.204 -11.521 1.00 93.56 96 ALA A C 1
ATOM 765 O O . ALA A 1 96 ? 15.236 -3.627 -12.273 1.00 93.56 96 ALA A O 1
ATOM 766 N N . LEU A 1 97 ? 14.677 -4.352 -10.212 1.00 95.25 97 LEU A N 1
ATOM 767 C CA . LEU A 1 97 ? 15.816 -3.773 -9.504 1.00 95.25 97 LEU A CA 1
ATOM 768 C C . LEU A 1 97 ? 17.152 -4.281 -10.056 1.00 95.25 97 LEU A C 1
ATOM 770 O O . LEU A 1 97 ? 18.024 -3.476 -10.367 1.00 95.25 97 LEU A O 1
ATOM 774 N N . GLU A 1 98 ? 17.295 -5.593 -10.254 1.00 93.69 98 GLU A N 1
ATOM 775 C CA . GLU A 1 98 ? 18.516 -6.209 -10.791 1.00 93.69 98 GLU A CA 1
ATOM 776 C C . GLU A 1 98 ? 18.915 -5.593 -12.146 1.00 93.69 98 GLU A C 1
ATOM 778 O O . GLU A 1 98 ? 20.085 -5.307 -12.412 1.00 93.69 98 GLU A O 1
ATOM 783 N N . LYS A 1 99 ? 17.932 -5.343 -13.017 1.00 90.56 99 LYS A N 1
ATOM 784 C CA . LYS A 1 99 ? 18.160 -4.702 -14.321 1.00 90.56 99 LYS A CA 1
ATOM 785 C C . LYS A 1 99 ? 18.501 -3.226 -14.189 1.00 90.56 99 LYS A C 1
ATOM 787 O O . LYS A 1 99 ? 19.347 -2.730 -14.928 1.00 90.56 99 LYS A O 1
ATOM 792 N N . GLN A 1 100 ? 17.828 -2.525 -13.286 1.00 91.31 100 GLN A N 1
ATOM 793 C CA . GLN A 1 100 ? 18.076 -1.111 -13.034 1.00 91.31 100 GLN A CA 1
ATOM 794 C C . GLN A 1 100 ? 19.491 -0.882 -12.503 1.00 91.31 100 GLN A C 1
ATOM 796 O O . GLN A 1 100 ? 20.197 -0.032 -13.038 1.00 91.31 100 GLN A O 1
ATOM 801 N N . GLN A 1 101 ? 19.945 -1.717 -11.568 1.00 90.69 101 GLN A N 1
ATOM 802 C CA . GLN A 1 101 ? 21.306 -1.682 -11.031 1.00 90.69 101 GLN A CA 1
ATOM 803 C C . GLN A 1 101 ? 22.357 -1.954 -12.113 1.00 90.69 101 GLN A C 1
ATOM 805 O O . GLN A 1 101 ? 23.343 -1.228 -12.217 1.00 90.69 101 GLN A O 1
ATOM 810 N N . ARG A 1 102 ? 22.136 -2.955 -12.980 1.00 90.12 102 ARG A N 1
ATOM 811 C CA . ARG A 1 102 ? 23.043 -3.247 -14.110 1.00 90.12 102 ARG A CA 1
ATOM 812 C C . ARG A 1 102 ? 23.200 -2.079 -15.082 1.00 90.12 102 ARG A C 1
ATOM 814 O O . ARG A 1 102 ? 24.253 -1.945 -15.699 1.00 90.12 102 ARG A O 1
ATOM 821 N N . ASN A 1 103 ? 22.157 -1.268 -15.225 1.00 86.94 103 ASN A N 1
ATOM 822 C CA . ASN A 1 103 ? 22.107 -0.161 -16.174 1.00 86.94 103 ASN A CA 1
ATOM 823 C C . ASN A 1 103 ? 22.338 1.210 -15.519 1.00 86.94 103 ASN A C 1
ATOM 825 O O . ASN A 1 103 ? 22.230 2.222 -16.211 1.00 86.94 103 ASN A O 1
ATOM 829 N N . SER A 1 104 ? 22.638 1.256 -14.215 1.00 87.69 104 SER A N 1
ATOM 830 C CA . SER A 1 104 ? 22.756 2.493 -13.432 1.00 87.69 104 SER A CA 1
ATOM 831 C C . SER A 1 104 ? 21.536 3.415 -13.591 1.00 87.69 104 SER A C 1
ATOM 833 O O . SER A 1 104 ? 21.676 4.622 -13.807 1.00 87.69 104 SER A O 1
ATOM 835 N N . ASP A 1 105 ? 20.333 2.837 -13.545 1.00 85.56 105 ASP A N 1
ATOM 836 C CA . ASP A 1 105 ? 19.079 3.571 -13.718 1.00 85.56 105 ASP A CA 1
ATOM 837 C C . ASP A 1 105 ? 18.854 4.541 -12.538 1.00 85.56 105 ASP A C 1
ATOM 839 O O . ASP A 1 105 ? 18.749 4.099 -11.390 1.00 85.56 105 ASP A O 1
ATOM 843 N N . PRO A 1 106 ? 18.713 5.859 -12.785 1.00 84.19 106 PRO A N 1
ATOM 844 C CA . PRO A 1 106 ? 18.465 6.840 -11.729 1.00 84.19 106 PRO A CA 1
ATOM 845 C C . PRO A 1 106 ? 17.128 6.643 -10.994 1.00 84.19 106 PRO A C 1
ATOM 847 O O . PRO A 1 106 ? 16.909 7.274 -9.960 1.00 84.19 106 PRO A O 1
ATOM 850 N N . GLU A 1 107 ? 16.214 5.812 -11.504 1.00 84.75 107 GLU A N 1
ATOM 851 C CA . GLU A 1 107 ? 14.955 5.460 -10.846 1.00 84.75 107 GLU A CA 1
ATOM 852 C C . GLU A 1 107 ? 15.039 4.231 -9.922 1.00 84.75 107 GLU A C 1
ATOM 854 O O . GLU A 1 107 ? 14.006 3.839 -9.372 1.00 84.75 107 GLU A O 1
ATOM 859 N N . GLU A 1 108 ? 16.216 3.626 -9.704 1.00 90.50 108 GLU A N 1
ATOM 860 C CA . GLU A 1 108 ? 16.355 2.432 -8.844 1.00 90.50 108 GLU A CA 1
ATOM 861 C C . GLU A 1 108 ? 15.780 2.639 -7.429 1.00 90.50 108 GLU A C 1
ATOM 863 O O . GLU A 1 108 ? 15.145 1.745 -6.864 1.00 90.50 108 GLU A O 1
ATOM 868 N N . TYR A 1 109 ? 15.885 3.861 -6.892 1.00 91.25 109 TYR A N 1
ATOM 869 C CA . TYR A 1 109 ? 15.353 4.215 -5.575 1.00 91.25 109 TYR A CA 1
ATOM 870 C C . TYR A 1 109 ? 13.836 3.999 -5.466 1.00 91.25 109 TYR A C 1
ATOM 872 O O . TYR A 1 109 ? 13.340 3.704 -4.377 1.00 91.25 109 TYR A O 1
ATOM 880 N N . LYS A 1 110 ? 13.086 4.125 -6.573 1.00 90.75 110 LYS A N 1
ATOM 881 C CA . LYS A 1 110 ? 11.633 3.892 -6.595 1.00 90.75 110 LYS A CA 1
ATOM 882 C C . LYS A 1 110 ? 11.316 2.413 -6.406 1.00 90.75 110 LYS A C 1
ATOM 884 O O . LYS A 1 110 ? 10.347 2.082 -5.730 1.00 90.75 110 LYS A O 1
ATOM 889 N N . THR A 1 111 ? 12.126 1.535 -6.990 1.00 94.38 111 THR A N 1
ATOM 890 C CA . THR A 1 111 ? 11.967 0.079 -6.868 1.00 94.38 111 THR A CA 1
ATOM 891 C C . THR A 1 111 ? 12.364 -0.398 -5.486 1.00 94.38 111 THR A C 1
ATOM 893 O O . THR A 1 111 ? 11.620 -1.165 -4.888 1.00 94.38 111 THR A O 1
ATOM 896 N N . LEU A 1 112 ? 13.460 0.135 -4.938 1.00 96.06 112 LEU A N 1
ATOM 897 C CA . LEU A 1 112 ? 13.852 -0.097 -3.547 1.00 96.06 112 LEU A CA 1
ATOM 898 C C . LEU A 1 112 ? 12.746 0.337 -2.578 1.00 96.06 112 LEU A C 1
ATOM 900 O O . LEU A 1 112 ? 12.341 -0.430 -1.714 1.00 96.06 112 LEU A O 1
ATOM 904 N N . GLY A 1 113 ? 12.179 1.532 -2.771 1.00 95.12 113 GLY A N 1
ATOM 905 C CA . GLY A 1 113 ? 11.050 1.997 -1.963 1.00 95.12 113 GLY A CA 1
ATOM 906 C C . GLY A 1 113 ? 9.827 1.082 -2.079 1.00 95.12 113 GLY A C 1
ATOM 907 O O . GLY A 1 113 ? 9.173 0.803 -1.079 1.00 95.12 113 GLY A O 1
ATOM 908 N N . ARG A 1 114 ? 9.540 0.561 -3.279 1.00 95.75 114 ARG A N 1
ATOM 909 C CA . ARG A 1 114 ? 8.435 -0.385 -3.468 1.00 95.75 114 ARG A CA 1
ATOM 910 C C . ARG A 1 114 ? 8.699 -1.735 -2.798 1.00 95.75 114 ARG A C 1
ATOM 912 O O . ARG A 1 114 ? 7.777 -2.278 -2.204 1.00 95.75 114 ARG A O 1
ATOM 919 N N . LEU A 1 115 ? 9.925 -2.255 -2.855 1.00 97.69 115 LEU A N 1
ATOM 920 C CA . LEU A 1 115 ? 10.312 -3.459 -2.113 1.00 97.69 115 LEU A CA 1
ATOM 921 C C . LEU A 1 115 ? 10.132 -3.252 -0.610 1.00 97.69 115 LEU A C 1
ATOM 923 O O . LEU A 1 115 ? 9.527 -4.099 0.038 1.00 97.69 115 LEU A O 1
ATOM 927 N N . GLY A 1 116 ? 10.543 -2.096 -0.080 1.00 97.38 116 GLY A N 1
ATOM 928 C CA . GLY A 1 116 ? 10.309 -1.749 1.321 1.00 97.38 116 GLY A CA 1
ATOM 929 C C . GLY A 1 116 ? 8.830 -1.836 1.714 1.00 97.38 116 GLY A C 1
ATOM 930 O O . GLY A 1 116 ? 8.486 -2.421 2.738 1.00 97.38 116 GLY A O 1
ATOM 931 N N . GLU A 1 117 ? 7.930 -1.327 0.869 1.00 95.81 117 GLU A N 1
ATOM 932 C CA . GLU A 1 117 ? 6.486 -1.422 1.111 1.00 95.81 117 GLU A CA 1
ATOM 933 C C . GLU A 1 117 ? 5.965 -2.863 1.016 1.00 95.81 117 GLU A C 1
ATOM 935 O O . GLU A 1 117 ? 5.152 -3.271 1.845 1.00 95.81 117 GLU A O 1
ATOM 940 N N . ILE A 1 118 ? 6.445 -3.645 0.045 1.00 96.00 118 ILE A N 1
ATOM 941 C CA . ILE A 1 118 ? 6.074 -5.058 -0.107 1.00 96.00 118 ILE A CA 1
ATOM 942 C C . ILE A 1 118 ? 6.450 -5.842 1.156 1.00 96.00 118 ILE A C 1
ATOM 944 O O . ILE A 1 118 ? 5.591 -6.519 1.720 1.00 96.00 118 ILE A O 1
ATOM 948 N N . TYR A 1 119 ? 7.679 -5.689 1.656 1.00 96.50 119 TYR A N 1
ATOM 949 C CA . TYR A 1 119 ? 8.118 -6.339 2.893 1.00 96.50 119 TYR A CA 1
ATOM 950 C C . TYR A 1 119 ? 7.331 -5.852 4.118 1.00 96.50 119 TYR A C 1
ATOM 952 O O . TYR A 1 119 ? 6.927 -6.662 4.954 1.00 96.50 119 TYR A O 1
ATOM 960 N N . ALA A 1 120 ? 6.999 -4.557 4.192 1.00 95.56 120 ALA A N 1
ATOM 961 C CA . ALA A 1 120 ? 6.142 -4.034 5.257 1.00 95.56 120 ALA A CA 1
ATOM 962 C C . ALA A 1 120 ? 4.738 -4.668 5.229 1.00 95.56 120 ALA A C 1
ATOM 964 O O . ALA A 1 120 ? 4.204 -5.035 6.275 1.00 95.56 120 ALA A O 1
ATOM 965 N N . ARG A 1 121 ? 4.154 -4.865 4.039 1.00 94.12 121 ARG A N 1
ATOM 966 C CA . ARG A 1 121 ? 2.869 -5.566 3.850 1.00 94.12 121 ARG A CA 1
ATOM 967 C C . ARG A 1 121 ? 2.965 -7.068 4.153 1.00 94.12 121 ARG A C 1
ATOM 969 O O . ARG A 1 121 ? 1.982 -7.664 4.590 1.00 94.12 121 ARG A O 1
ATOM 976 N N . GLN A 1 122 ? 4.131 -7.682 3.948 1.00 93.44 122 GLN A N 1
ATOM 977 C CA . GLN A 1 122 ? 4.405 -9.072 4.336 1.00 93.44 122 GLN A CA 1
ATOM 978 C C . GLN A 1 122 ? 4.595 -9.233 5.855 1.00 93.44 122 GLN A C 1
ATOM 980 O O . GLN A 1 122 ? 4.457 -10.343 6.369 1.00 93.44 122 GLN A O 1
ATOM 985 N N . GLY A 1 123 ? 4.861 -8.138 6.575 1.00 93.12 123 GLY A N 1
ATOM 986 C CA . GLY A 1 123 ? 5.163 -8.133 8.007 1.00 93.12 123 GLY A CA 1
ATOM 987 C C . GLY A 1 123 ? 6.650 -8.312 8.331 1.00 93.12 123 GLY A C 1
ATOM 988 O O . GLY A 1 123 ? 7.002 -8.403 9.505 1.00 93.12 123 GLY A O 1
ATOM 989 N N . ASP A 1 124 ? 7.524 -8.345 7.322 1.00 95.69 124 ASP A N 1
ATOM 990 C CA . ASP A 1 124 ? 8.978 -8.363 7.500 1.00 95.69 124 ASP A CA 1
ATOM 991 C C . ASP A 1 124 ? 9.501 -6.923 7.573 1.00 95.69 124 ASP A C 1
ATOM 993 O O . ASP A 1 124 ? 9.989 -6.332 6.605 1.00 95.69 124 ASP A O 1
ATOM 997 N N . TYR A 1 125 ? 9.332 -6.313 8.744 1.00 96.50 125 TYR A N 1
ATOM 998 C CA . TYR A 1 125 ? 9.692 -4.910 8.946 1.00 96.50 125 TYR A CA 1
ATOM 999 C C . TYR A 1 125 ? 11.205 -4.675 8.888 1.00 96.50 125 TYR A C 1
ATOM 1001 O O . TYR A 1 125 ? 11.625 -3.597 8.473 1.00 96.50 125 TYR A O 1
ATOM 1009 N N . ALA A 1 126 ? 12.020 -5.680 9.218 1.00 98.12 126 ALA A N 1
ATOM 1010 C CA . ALA A 1 126 ? 13.474 -5.581 9.145 1.00 98.12 126 ALA A CA 1
ATOM 1011 C C . ALA A 1 126 ? 13.945 -5.422 7.689 1.00 98.12 126 ALA A C 1
ATOM 1013 O O . ALA A 1 126 ? 14.688 -4.487 7.380 1.00 98.12 126 ALA A O 1
ATOM 1014 N N . GLN A 1 127 ? 13.456 -6.269 6.775 1.00 97.88 127 GLN A N 1
ATOM 1015 C CA . GLN A 1 127 ? 13.725 -6.105 5.341 1.00 97.88 127 GLN A CA 1
ATOM 1016 C C . GLN A 1 127 ? 13.111 -4.812 4.796 1.00 97.88 127 GLN A C 1
ATOM 1018 O O . GLN A 1 127 ? 13.743 -4.114 4.001 1.00 97.88 127 GLN A O 1
ATOM 1023 N N . ALA A 1 128 ? 11.917 -4.428 5.261 1.00 98.06 128 ALA A N 1
ATOM 1024 C CA . ALA A 1 128 ? 11.311 -3.159 4.870 1.00 98.06 128 ALA A CA 1
ATOM 1025 C C . ALA A 1 128 ? 12.224 -1.960 5.187 1.00 98.06 128 ALA A C 1
ATOM 1027 O O . ALA A 1 128 ? 12.474 -1.122 4.318 1.00 98.06 128 ALA A O 1
ATOM 1028 N N . ILE A 1 129 ? 12.759 -1.902 6.412 1.00 98.56 129 ILE A N 1
ATOM 1029 C CA . ILE A 1 129 ? 13.690 -0.860 6.865 1.00 98.56 129 ILE A CA 1
ATOM 1030 C C . ILE A 1 129 ? 14.955 -0.851 6.008 1.00 98.56 129 ILE A C 1
ATOM 1032 O O . ILE A 1 129 ? 15.399 0.226 5.606 1.00 98.56 129 ILE A O 1
ATOM 1036 N N . GLU A 1 130 ? 15.517 -2.018 5.689 1.00 98.19 130 GLU A N 1
ATOM 1037 C CA . GLU A 1 130 ? 16.710 -2.132 4.847 1.00 98.19 130 GLU A CA 1
ATOM 1038 C C . GLU A 1 130 ? 16.479 -1.511 3.459 1.00 98.19 130 GLU A C 1
ATOM 1040 O O . GLU A 1 130 ? 17.201 -0.594 3.055 1.00 98.19 130 GLU A O 1
ATOM 1045 N N . TYR A 1 131 ? 15.425 -1.930 2.756 1.00 97.88 131 TYR A N 1
ATOM 1046 C CA . TYR A 1 131 ? 15.119 -1.427 1.416 1.00 97.88 131 TYR A CA 1
ATOM 1047 C C . TYR A 1 131 ? 14.726 0.054 1.405 1.00 97.88 131 TYR A C 1
ATOM 1049 O O . TYR A 1 131 ? 15.156 0.809 0.523 1.00 97.88 131 TYR A O 1
ATOM 1057 N N . PHE A 1 132 ? 13.953 0.513 2.394 1.00 97.12 132 PHE A N 1
ATOM 1058 C CA . PHE A 1 132 ? 13.656 1.937 2.529 1.00 97.12 132 PHE A CA 1
ATOM 1059 C C . PHE A 1 132 ? 14.916 2.764 2.824 1.00 97.12 132 PHE A C 1
ATOM 1061 O O . PHE A 1 132 ? 15.044 3.870 2.295 1.00 97.12 132 PHE A O 1
ATOM 1068 N N . SER A 1 133 ? 15.859 2.239 3.611 1.00 96.00 133 SER A N 1
ATOM 1069 C CA . SER A 1 133 ? 17.127 2.914 3.915 1.00 96.00 133 SER A CA 1
ATOM 1070 C C . SER A 1 133 ? 17.996 3.042 2.666 1.00 96.00 133 SER A C 1
ATOM 1072 O O . SER A 1 133 ? 18.433 4.146 2.343 1.00 96.00 133 SER A O 1
ATOM 1074 N N . GLN A 1 134 ? 18.143 1.966 1.886 1.00 95.12 134 GLN A N 1
ATOM 1075 C CA . GLN A 1 134 ? 18.842 2.011 0.596 1.00 95.12 134 GLN A CA 1
ATOM 1076 C C . GLN A 1 134 ? 18.186 3.027 -0.360 1.00 95.12 134 GLN A C 1
ATOM 1078 O O . GLN A 1 134 ? 18.864 3.877 -0.943 1.00 95.12 134 GLN A O 1
ATOM 1083 N N . SER A 1 135 ? 16.849 3.017 -0.462 1.00 93.56 135 SER A N 1
ATOM 1084 C CA . SER A 1 135 ? 16.092 4.002 -1.252 1.00 93.56 135 SER A CA 1
ATOM 1085 C C . SER A 1 135 ? 16.361 5.443 -0.799 1.00 93.56 135 SER A C 1
ATOM 1087 O O . SER A 1 135 ? 16.504 6.346 -1.627 1.00 93.56 135 SER A O 1
ATOM 1089 N N . TRP A 1 136 ? 16.431 5.685 0.511 1.00 91.38 136 TRP A N 1
ATOM 1090 C CA . TRP A 1 136 ? 16.692 7.003 1.093 1.00 91.38 136 TRP A CA 1
ATOM 1091 C C . TRP A 1 136 ? 18.116 7.502 0.826 1.00 91.38 136 TRP A C 1
ATOM 1093 O O . TRP A 1 136 ? 18.319 8.697 0.585 1.00 91.38 136 TRP A O 1
ATOM 1103 N N . GLU A 1 137 ? 19.100 6.606 0.870 1.00 90.19 137 GLU A N 1
ATOM 1104 C CA . GLU A 1 137 ? 20.515 6.920 0.662 1.00 90.19 137 GLU A CA 1
ATOM 1105 C C . GLU A 1 137 ? 20.815 7.328 -0.780 1.00 90.19 137 GLU A C 1
ATOM 1107 O O . GLU A 1 137 ? 21.494 8.336 -0.995 1.00 90.19 137 GLU A O 1
ATOM 1112 N N . ILE A 1 138 ? 20.244 6.613 -1.753 1.00 88.38 138 ILE A N 1
ATOM 1113 C CA . ILE A 1 138 ? 20.431 6.880 -3.188 1.00 88.38 138 ILE A CA 1
ATOM 1114 C C . ILE A 1 138 ? 19.746 8.186 -3.614 1.00 88.38 138 ILE A C 1
ATOM 1116 O O . ILE A 1 138 ? 20.208 8.883 -4.523 1.00 88.38 138 ILE A O 1
ATOM 1120 N N . GLN A 1 139 ? 18.660 8.576 -2.941 1.00 84.00 139 GLN A N 1
ATOM 1121 C CA . GLN A 1 139 ? 18.011 9.854 -3.209 1.00 84.00 139 GLN A CA 1
ATOM 1122 C C . GLN A 1 139 ? 18.955 11.025 -2.912 1.00 84.00 139 GLN A C 1
ATOM 1124 O O . GLN A 1 139 ? 19.386 11.252 -1.773 1.00 84.00 139 GLN A O 1
ATOM 1129 N N . SER A 1 140 ? 19.206 11.838 -3.943 1.00 71.50 140 SER A N 1
ATOM 1130 C CA . SER A 1 140 ? 19.971 13.075 -3.803 1.00 71.50 140 SER A CA 1
ATOM 1131 C C . SER A 1 140 ? 19.341 13.991 -2.749 1.00 71.50 140 SER A C 1
ATOM 1133 O O . SER A 1 140 ? 18.122 14.042 -2.590 1.00 71.50 140 SER A O 1
ATOM 1135 N N . SER A 1 141 ? 20.147 14.812 -2.074 1.00 65.81 141 SER A N 1
ATOM 1136 C CA . SER A 1 141 ? 19.646 15.769 -1.073 1.00 65.81 141 SER A CA 1
ATOM 1137 C C . SER A 1 141 ? 18.615 16.774 -1.617 1.00 65.81 141 SER A C 1
ATOM 1139 O O . SER A 1 141 ? 17.889 17.380 -0.829 1.00 65.81 141 SER A O 1
ATOM 1141 N N . ARG A 1 142 ? 18.533 16.943 -2.947 1.00 60.09 142 ARG A N 1
ATOM 1142 C CA . ARG A 1 142 ? 17.541 17.780 -3.642 1.00 60.09 142 ARG A CA 1
ATOM 1143 C C . ARG A 1 142 ? 16.247 17.039 -3.990 1.00 60.09 142 ARG A C 1
ATOM 1145 O O . ARG A 1 142 ? 15.216 17.688 -4.117 1.00 60.09 142 ARG A O 1
ATOM 1152 N N . THR A 1 143 ? 16.299 15.717 -4.146 1.00 62.66 143 THR A N 1
ATOM 1153 C CA . THR A 1 143 ? 15.162 14.859 -4.535 1.00 62.66 143 THR A CA 1
ATOM 1154 C C . THR A 1 143 ? 14.650 13.994 -3.392 1.00 62.66 143 THR A C 1
ATOM 1156 O O . THR A 1 143 ? 13.682 13.273 -3.578 1.00 62.66 143 THR A O 1
ATOM 1159 N N . ARG A 1 144 ? 15.291 14.051 -2.221 1.00 70.12 144 ARG A N 1
ATOM 1160 C CA . ARG A 1 144 ? 14.910 13.300 -1.029 1.00 70.12 144 ARG A CA 1
ATOM 1161 C C . ARG A 1 144 ? 13.551 13.775 -0.521 1.00 70.12 144 ARG A C 1
ATOM 1163 O O . ARG A 1 144 ? 13.440 14.828 0.112 1.00 70.12 144 ARG A O 1
ATOM 1170 N N . GLU A 1 145 ? 12.512 13.028 -0.868 1.00 70.00 145 GLU A N 1
ATOM 1171 C CA . GLU A 1 145 ? 11.131 13.321 -0.499 1.00 70.00 145 GLU A CA 1
ATOM 1172 C C . GLU A 1 145 ? 10.835 12.840 0.914 1.00 70.00 145 GLU A C 1
ATOM 1174 O O . GLU A 1 145 ? 11.241 11.746 1.288 1.00 70.00 145 GLU A O 1
ATOM 1179 N N . GLY A 1 146 ? 10.069 13.613 1.694 1.00 82.62 146 GLY A N 1
ATOM 1180 C CA . GLY A 1 146 ? 9.667 13.210 3.047 1.00 82.62 146 GLY A CA 1
ATOM 1181 C C . GLY A 1 146 ? 8.966 11.846 3.103 1.00 82.62 146 GLY A C 1
ATOM 1182 O O . GLY A 1 146 ? 8.977 11.208 4.148 1.00 82.62 146 GLY A O 1
ATOM 1183 N N . GLN A 1 147 ? 8.430 11.363 1.977 1.00 89.31 147 GLN A N 1
ATOM 1184 C CA . GLN A 1 147 ? 7.721 10.091 1.863 1.00 89.31 147 GLN A CA 1
ATOM 1185 C C . GLN A 1 147 ? 8.548 8.876 2.310 1.00 89.31 147 GLN A C 1
ATOM 1187 O O . GLN A 1 147 ? 8.066 8.104 3.132 1.00 89.31 147 GLN A O 1
ATOM 1192 N N . THR A 1 148 ? 9.789 8.706 1.844 1.00 91.81 148 THR A N 1
ATOM 1193 C CA . THR A 1 148 ? 10.599 7.541 2.249 1.00 91.81 148 THR A CA 1
ATOM 1194 C C . THR A 1 148 ? 10.929 7.576 3.746 1.00 91.81 148 THR A C 1
ATOM 1196 O O . THR A 1 148 ? 10.867 6.544 4.403 1.00 91.81 148 THR A O 1
ATOM 1199 N N . ALA A 1 149 ? 11.189 8.757 4.324 1.00 94.69 149 ALA A N 1
ATOM 1200 C CA . ALA A 1 149 ? 11.356 8.888 5.775 1.00 94.69 149 ALA A CA 1
ATOM 1201 C C . ALA A 1 149 ? 10.063 8.592 6.548 1.00 94.69 149 ALA A C 1
ATOM 1203 O O . ALA A 1 149 ? 10.122 8.024 7.631 1.00 94.69 149 ALA A O 1
ATOM 1204 N N . ILE A 1 150 ? 8.891 8.932 6.006 1.00 96.69 150 ILE A N 1
ATOM 1205 C CA . ILE A 1 150 ? 7.610 8.552 6.617 1.00 96.69 150 ILE A CA 1
ATOM 1206 C C . ILE A 1 150 ? 7.474 7.030 6.659 1.00 96.69 150 ILE A C 1
ATOM 1208 O O . ILE A 1 150 ? 7.128 6.498 7.709 1.00 96.69 150 ILE A O 1
ATOM 1212 N N . TYR A 1 151 ? 7.790 6.337 5.562 1.00 96.81 151 TYR A N 1
ATOM 1213 C CA . TYR A 1 151 ? 7.708 4.877 5.514 1.00 96.81 151 TYR A CA 1
ATOM 1214 C C . TYR A 1 151 ? 8.745 4.181 6.403 1.00 96.81 151 TYR A C 1
ATOM 1216 O O . 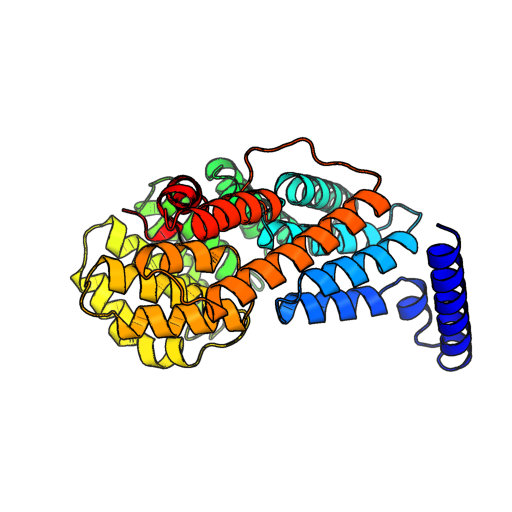TYR A 1 151 ? 8.401 3.196 7.047 1.00 96.81 151 TYR A O 1
ATOM 1224 N N . LEU A 1 152 ? 9.960 4.728 6.537 1.00 97.75 152 LEU A N 1
ATOM 1225 C CA . LEU A 1 152 ? 10.912 4.288 7.569 1.00 97.75 152 LEU A CA 1
ATOM 1226 C C . LEU A 1 152 ? 10.317 4.443 8.971 1.00 97.75 152 LEU A C 1
ATOM 1228 O O . LEU A 1 152 ? 10.397 3.526 9.783 1.00 97.75 152 LEU A O 1
ATOM 1232 N N . GLY A 1 153 ? 9.663 5.577 9.234 1.00 98.12 153 GLY A N 1
ATOM 1233 C CA . GLY A 1 153 ? 8.960 5.807 10.490 1.00 98.12 153 GLY A CA 1
ATOM 1234 C C . GLY A 1 153 ? 7.842 4.790 10.741 1.00 98.12 153 GLY A C 1
ATOM 1235 O O . GLY A 1 153 ? 7.735 4.266 11.846 1.00 98.12 153 GLY A O 1
ATOM 1236 N N . HIS A 1 154 ? 7.048 4.456 9.716 1.00 98.19 154 HIS A N 1
ATOM 1237 C CA . HIS A 1 154 ? 6.015 3.416 9.797 1.00 98.19 154 HIS A CA 1
ATOM 1238 C C . HIS A 1 154 ? 6.611 2.030 10.057 1.00 98.19 154 HIS A C 1
ATOM 1240 O O . HIS A 1 154 ? 6.085 1.300 10.890 1.00 98.19 154 HIS A O 1
ATOM 1246 N N . ALA A 1 155 ? 7.697 1.667 9.373 1.00 98.06 155 ALA A N 1
ATOM 1247 C CA . ALA A 1 155 ? 8.329 0.360 9.524 1.00 98.06 155 ALA A CA 1
ATOM 1248 C C . ALA A 1 155 ? 8.932 0.182 10.928 1.00 98.06 155 ALA A C 1
ATOM 1250 O O . ALA A 1 155 ? 8.643 -0.815 11.584 1.00 98.06 155 ALA A O 1
ATOM 1251 N N . HIS A 1 156 ? 9.651 1.185 11.446 1.00 98.44 156 HIS A N 1
ATOM 1252 C CA . HIS A 1 156 ? 10.141 1.170 12.830 1.00 98.44 156 HIS A CA 1
ATOM 1253 C C . HIS A 1 156 ? 9.006 1.167 13.857 1.00 98.44 156 HIS A C 1
ATOM 1255 O O . HIS A 1 156 ? 9.086 0.464 14.862 1.00 98.44 156 HIS A O 1
ATOM 1261 N N . LEU A 1 157 ? 7.918 1.903 13.599 1.00 98.06 157 LEU A N 1
ATOM 1262 C CA . LEU A 1 157 ? 6.740 1.879 14.464 1.00 98.06 157 LEU A CA 1
ATOM 1263 C C . LEU A 1 157 ? 6.172 0.458 14.570 1.00 98.06 157 LEU A C 1
ATOM 1265 O O . LEU A 1 157 ? 5.870 0.016 15.677 1.00 98.06 157 LEU A O 1
ATOM 1269 N N . LEU A 1 158 ? 6.047 -0.249 13.441 1.00 96.75 158 LEU A N 1
ATOM 1270 C CA . LEU A 1 158 ? 5.538 -1.622 13.374 1.00 96.75 158 LEU A CA 1
ATOM 1271 C C . LEU A 1 158 ? 6.504 -2.649 13.982 1.00 96.75 158 LEU A C 1
ATOM 1273 O O . LEU A 1 158 ? 6.040 -3.588 14.625 1.00 96.75 158 LEU A O 1
ATOM 1277 N N . GLU A 1 159 ? 7.813 -2.432 13.854 1.00 96.81 159 GLU A N 1
ATOM 1278 C CA . GLU A 1 159 ? 8.863 -3.201 14.539 1.00 96.81 159 GLU A CA 1
ATOM 1279 C C . GLU A 1 159 ? 8.864 -2.974 16.067 1.00 96.81 159 GLU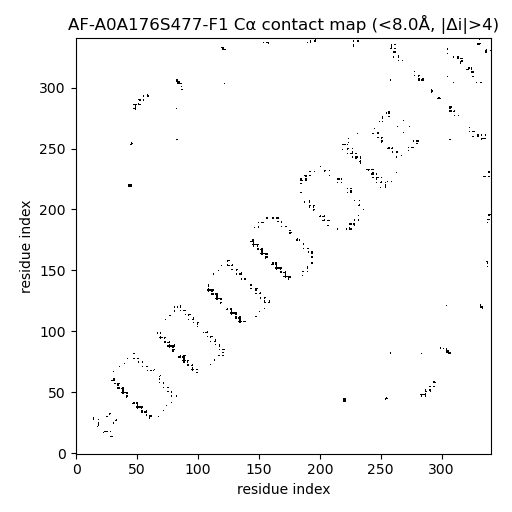 A C 1
ATOM 1281 O O . GLU A 1 159 ? 9.350 -3.809 16.826 1.00 96.81 159 GLU A O 1
ATOM 1286 N N . GLY A 1 160 ? 8.268 -1.871 16.534 1.00 96.00 160 GLY A N 1
ATOM 1287 C CA . GLY A 1 160 ? 8.169 -1.507 17.950 1.00 96.00 160 GLY A CA 1
ATOM 1288 C C . GLY A 1 160 ? 9.226 -0.503 18.420 1.00 96.00 160 GLY A C 1
ATOM 1289 O O . GLY A 1 160 ? 9.211 -0.107 19.586 1.00 96.00 160 GLY A O 1
ATOM 1290 N N . ASP A 1 161 ? 10.104 -0.030 17.532 1.00 97.81 161 ASP A N 1
ATOM 1291 C CA . ASP A 1 161 ? 11.068 1.030 17.832 1.00 97.81 161 ASP A CA 1
ATOM 1292 C C . ASP A 1 161 ? 10.419 2.416 17.691 1.00 97.81 161 ASP A C 1
ATOM 1294 O O . ASP A 1 161 ? 10.534 3.120 16.682 1.00 97.81 161 ASP A O 1
ATOM 1298 N N . LEU A 1 162 ? 9.718 2.823 18.751 1.00 97.88 162 LEU A N 1
ATOM 1299 C CA . LEU A 1 162 ? 9.029 4.114 18.809 1.00 97.88 162 LEU A CA 1
ATOM 1300 C C . LEU A 1 162 ? 9.995 5.307 18.699 1.00 97.88 162 LEU A C 1
ATOM 1302 O O . LEU A 1 162 ? 9.615 6.359 18.185 1.00 97.88 162 LEU A O 1
ATOM 1306 N N . SER A 1 163 ? 11.242 5.147 19.156 1.00 98.25 163 SER A N 1
ATOM 1307 C CA . SER A 1 163 ? 12.239 6.225 19.150 1.00 98.25 163 SER A CA 1
ATOM 1308 C C . SER A 1 163 ? 12.749 6.493 17.737 1.00 98.25 163 SER A C 1
ATOM 1310 O O . SER A 1 163 ? 12.831 7.650 17.315 1.00 98.25 163 SER A O 1
ATOM 1312 N N . GLN A 1 164 ? 13.048 5.438 16.973 1.00 98.31 164 GLN A N 1
ATOM 1313 C CA . GLN A 1 164 ? 13.407 5.583 15.562 1.00 98.31 164 GLN A CA 1
ATOM 1314 C C . GLN A 1 164 ? 12.220 6.053 14.727 1.00 98.31 164 GLN A C 1
ATOM 1316 O O . GLN A 1 164 ? 12.394 6.927 13.874 1.00 98.31 164 GLN A O 1
ATOM 1321 N N . ALA A 1 165 ? 11.008 5.563 15.008 1.00 98.44 165 ALA A N 1
ATOM 1322 C CA . ALA A 1 165 ? 9.800 6.054 14.349 1.00 98.44 165 ALA A CA 1
ATOM 1323 C C . ALA A 1 165 ? 9.662 7.581 14.486 1.00 98.44 165 ALA A C 1
ATOM 1325 O O . ALA A 1 165 ? 9.520 8.295 13.488 1.00 98.44 165 ALA A O 1
ATOM 1326 N N . GLU A 1 166 ? 9.790 8.102 15.711 1.00 98.44 166 GLU A N 1
ATOM 1327 C CA . GLU A 1 166 ? 9.758 9.539 15.984 1.00 98.44 166 GLU A CA 1
ATOM 1328 C C . GLU A 1 166 ? 10.885 10.298 15.267 1.00 98.44 166 GLU A C 1
ATOM 1330 O O . GLU A 1 166 ? 10.640 11.335 14.634 1.00 98.44 166 GLU A O 1
ATOM 1335 N N . ALA A 1 167 ? 12.112 9.769 15.307 1.00 98.19 167 ALA A N 1
ATOM 1336 C CA . ALA A 1 167 ? 13.262 10.374 14.644 1.00 98.19 167 ALA A CA 1
ATOM 1337 C C . ALA A 1 167 ? 13.033 10.520 13.131 1.00 98.19 167 ALA A C 1
ATOM 1339 O O . ALA A 1 167 ? 13.278 11.595 12.566 1.00 98.19 167 ALA A O 1
ATOM 1340 N N . TYR A 1 168 ? 12.518 9.480 12.473 1.00 97.81 168 TYR A N 1
ATOM 1341 C CA . TYR A 1 168 ? 12.225 9.498 11.042 1.00 97.81 168 TYR A CA 1
ATOM 1342 C C . TYR A 1 168 ? 11.038 10.393 10.682 1.00 97.81 168 TYR A C 1
ATOM 1344 O O . TYR A 1 168 ? 11.129 11.145 9.708 1.00 97.81 168 TYR A O 1
ATOM 1352 N N . TYR A 1 169 ? 9.980 10.448 11.495 1.00 97.75 169 TYR A N 1
ATOM 1353 C CA . TYR A 1 169 ? 8.919 11.446 11.313 1.00 97.75 169 TYR A CA 1
ATOM 1354 C C . TYR A 1 169 ? 9.452 12.883 11.432 1.00 97.75 169 TYR A C 1
ATOM 1356 O O . TYR A 1 169 ? 9.059 13.760 10.658 1.00 97.75 169 TYR A O 1
ATOM 1364 N N . GLY A 1 170 ? 10.396 13.136 12.343 1.00 96.50 170 GLY A N 1
ATOM 1365 C CA . GLY A 1 170 ? 11.091 14.421 12.444 1.00 96.50 170 GLY A CA 1
ATOM 1366 C C . GLY A 1 170 ? 11.947 14.746 11.212 1.00 96.50 170 GLY A C 1
ATOM 1367 O O . GLY A 1 170 ? 12.010 15.902 10.781 1.00 96.50 170 GLY A O 1
ATOM 1368 N N . GLN A 1 171 ? 12.594 13.744 10.607 1.00 93.94 171 GLN A N 1
ATOM 1369 C CA . GLN A 1 171 ? 13.321 13.908 9.342 1.00 93.94 171 GLN A CA 1
ATOM 1370 C C . GLN A 1 171 ? 12.374 14.206 8.175 1.00 93.94 171 GLN A C 1
ATOM 1372 O O . GLN A 1 171 ? 12.647 15.121 7.392 1.00 93.94 171 GLN A O 1
ATOM 1377 N N . ALA A 1 172 ? 11.248 13.496 8.091 1.00 94.19 172 ALA A N 1
ATOM 1378 C CA . ALA A 1 172 ? 10.214 13.735 7.093 1.00 94.19 172 ALA A CA 1
ATOM 1379 C C . ALA A 1 172 ? 9.647 15.156 7.183 1.00 94.19 172 ALA A C 1
ATOM 1381 O O . ALA A 1 172 ? 9.567 15.848 6.172 1.00 94.19 172 ALA A O 1
ATOM 1382 N N . GLU A 1 173 ? 9.349 15.645 8.391 1.00 93.62 173 GLU A N 1
ATOM 1383 C CA . GLU A 1 173 ? 8.855 17.011 8.590 1.00 93.62 173 GLU A CA 1
ATOM 1384 C C . GLU A 1 173 ? 9.874 18.064 8.118 1.00 93.62 173 GLU A C 1
ATOM 1386 O O . GLU A 1 173 ? 9.516 19.058 7.480 1.00 93.62 173 GLU A O 1
ATOM 1391 N N . LYS A 1 174 ? 11.169 17.849 8.393 1.00 91.62 174 LYS A N 1
ATOM 1392 C CA . LYS A 1 174 ? 12.246 18.723 7.898 1.00 91.62 174 LYS A CA 1
ATOM 1393 C C . LYS A 1 174 ? 12.331 18.700 6.370 1.00 91.62 174 LYS A C 1
ATOM 1395 O O . LYS A 1 174 ? 12.563 19.750 5.770 1.00 91.62 174 LYS A O 1
ATOM 1400 N N . ALA A 1 175 ? 12.169 17.533 5.747 1.00 88.94 175 ALA A N 1
ATOM 1401 C CA . ALA A 1 175 ? 12.174 17.389 4.293 1.00 88.94 175 ALA A CA 1
ATOM 1402 C C . ALA A 1 175 ? 10.960 18.083 3.652 1.00 88.94 175 ALA A C 1
ATOM 1404 O O . ALA A 1 175 ? 11.132 18.876 2.727 1.00 88.94 175 ALA A O 1
ATOM 1405 N N . ASP A 1 176 ? 9.761 17.881 4.198 1.00 89.50 176 ASP A N 1
ATOM 1406 C CA .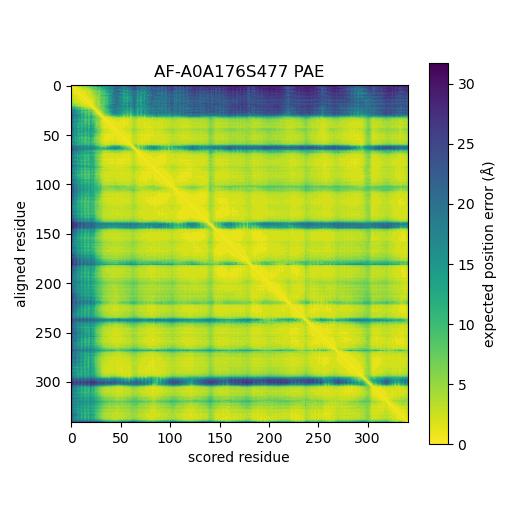 ASP A 1 176 ? 8.530 18.516 3.720 1.00 89.50 176 ASP A CA 1
ATOM 1407 C C . ASP A 1 176 ? 8.603 20.047 3.834 1.00 89.50 176 ASP A C 1
ATOM 1409 O O . ASP A 1 176 ? 8.291 20.751 2.871 1.00 89.50 176 ASP A O 1
ATOM 1413 N N . LYS A 1 177 ? 9.133 20.581 4.947 1.00 87.81 177 LYS A N 1
ATOM 1414 C CA . LYS A 1 177 ? 9.383 22.027 5.107 1.00 87.81 177 LYS A CA 1
ATOM 1415 C C . LYS A 1 177 ? 10.326 22.580 4.038 1.00 87.81 177 LYS A C 1
ATOM 1417 O O . LYS A 1 177 ? 10.038 23.627 3.468 1.00 87.81 177 LYS A O 1
ATOM 1422 N N . LYS A 1 178 ? 11.423 21.879 3.723 1.00 86.44 178 LYS A N 1
ATOM 1423 C CA . LYS A 1 178 ? 12.360 22.292 2.656 1.00 86.44 178 LYS A CA 1
ATOM 1424 C C . LYS A 1 178 ? 11.703 22.327 1.274 1.00 86.44 178 LYS A C 1
ATOM 1426 O O . LYS A 1 178 ? 12.109 23.124 0.436 1.00 86.44 178 LYS A O 1
ATOM 1431 N N . GLN A 1 179 ? 10.702 21.480 1.043 1.00 82.31 179 GLN A N 1
ATOM 1432 C CA . GLN A 1 179 ? 9.949 21.415 -0.211 1.00 82.31 179 GLN A CA 1
ATOM 1433 C C . GLN A 1 179 ? 8.694 22.306 -0.213 1.00 82.31 179 GLN A C 1
ATOM 1435 O O . GLN A 1 179 ? 7.886 22.212 -1.135 1.00 82.31 179 GLN A O 1
ATOM 1440 N N . ASN A 1 180 ? 8.498 23.154 0.807 1.00 83.56 180 ASN A N 1
ATOM 1441 C CA . ASN A 1 180 ? 7.280 23.948 1.009 1.00 83.56 180 ASN A CA 1
ATOM 1442 C C . ASN A 1 180 ? 5.985 23.102 1.017 1.00 83.56 180 ASN A C 1
ATOM 1444 O O . ASN A 1 180 ? 4.902 23.591 0.686 1.00 83.56 180 ASN A O 1
ATOM 1448 N N . LYS A 1 181 ? 6.073 21.829 1.430 1.00 80.44 181 LYS A N 1
ATOM 1449 C CA . LYS A 1 181 ? 4.922 20.947 1.657 1.00 80.44 181 LYS A CA 1
ATOM 1450 C C . LYS A 1 181 ? 4.373 21.214 3.062 1.00 80.44 181 LYS A C 1
ATOM 1452 O O . LYS A 1 181 ? 4.927 20.769 4.059 1.00 80.44 181 LYS A O 1
ATOM 1457 N N . GLY A 1 182 ? 3.282 21.978 3.152 1.00 79.31 182 GLY A N 1
ATOM 1458 C CA . GLY A 1 182 ? 2.700 22.396 4.439 1.00 79.31 182 GLY A CA 1
ATOM 1459 C C . GLY A 1 182 ? 1.786 21.370 5.129 1.00 79.31 182 GLY A C 1
ATOM 1460 O O . GLY A 1 182 ? 1.429 21.556 6.290 1.00 79.31 182 GLY A O 1
ATOM 1461 N N . PHE A 1 183 ? 1.349 20.317 4.433 1.00 90.31 183 PHE A N 1
ATOM 1462 C CA . PHE A 1 183 ? 0.492 19.266 4.989 1.00 90.31 183 PHE A CA 1
ATOM 1463 C C . PHE A 1 183 ? 0.761 17.934 4.288 1.00 90.31 183 PHE A C 1
ATOM 1465 O O . PHE A 1 183 ? 0.638 17.852 3.065 1.00 90.31 183 PHE A O 1
ATOM 1472 N N . ASN A 1 184 ? 1.086 16.905 5.072 1.00 93.06 184 ASN A N 1
ATOM 1473 C CA . ASN A 1 184 ? 1.315 15.549 4.592 1.00 93.06 184 ASN A CA 1
ATOM 1474 C C . ASN A 1 184 ? 0.474 14.557 5.417 1.00 93.06 184 ASN A C 1
ATOM 1476 O O . ASN A 1 184 ? 0.782 14.336 6.591 1.00 93.06 184 ASN A O 1
ATOM 1480 N N . PRO A 1 185 ? -0.593 13.970 4.845 1.00 94.75 185 PRO A N 1
ATOM 1481 C CA . PRO A 1 185 ? -1.507 13.125 5.606 1.00 94.75 185 PRO A CA 1
ATOM 1482 C C . PRO A 1 185 ? -0.859 11.815 6.071 1.00 94.75 185 PRO A C 1
ATOM 1484 O O . PRO A 1 185 ? -1.214 11.321 7.135 1.00 94.75 185 PRO A O 1
ATOM 1487 N N . TYR A 1 186 ? 0.134 11.292 5.346 1.00 95.31 186 TYR A N 1
ATOM 1488 C CA . TYR A 1 186 ? 0.855 10.076 5.738 1.00 95.31 186 TYR A CA 1
ATOM 1489 C C . TYR A 1 186 ? 1.761 10.303 6.958 1.00 95.31 186 TYR A C 1
ATOM 1491 O O . TYR A 1 186 ? 1.886 9.422 7.809 1.00 95.31 186 TYR A O 1
ATOM 1499 N N . LEU A 1 187 ? 2.338 11.505 7.088 1.00 96.12 187 LEU A N 1
ATOM 1500 C CA . LEU A 1 187 ? 3.076 11.903 8.289 1.00 96.12 187 LEU A CA 1
ATOM 1501 C C . LEU A 1 187 ? 2.138 12.044 9.495 1.00 96.12 187 LEU A C 1
ATOM 1503 O O . LEU A 1 187 ? 2.462 11.572 10.582 1.00 96.12 187 LEU A O 1
ATOM 1507 N N . VAL A 1 188 ? 0.970 12.672 9.309 1.00 96.44 188 VAL A N 1
ATOM 1508 C CA . VAL A 1 188 ? -0.036 12.809 10.379 1.00 96.44 188 VAL A CA 1
ATOM 1509 C C . VAL A 1 188 ? -0.541 11.435 10.824 1.00 96.44 188 VAL A C 1
ATOM 1511 O O . VAL A 1 188 ? -0.613 11.185 12.023 1.00 96.44 188 VAL A O 1
ATOM 1514 N N . MET A 1 189 ? -0.804 10.531 9.876 1.00 97.06 189 MET A N 1
ATOM 1515 C CA . MET A 1 189 ? -1.177 9.140 10.147 1.00 97.06 189 MET A CA 1
ATOM 1516 C C . MET A 1 189 ? -0.128 8.439 11.015 1.00 97.06 189 MET A C 1
ATOM 1518 O O . MET A 1 189 ? -0.472 7.871 12.047 1.00 97.06 189 MET A O 1
ATOM 1522 N N . GLY A 1 190 ? 1.155 8.542 10.647 1.00 97.38 190 GLY A N 1
ATOM 1523 C CA . GLY A 1 190 ? 2.249 7.956 11.427 1.00 97.38 190 GLY A CA 1
ATOM 1524 C C . GLY A 1 190 ? 2.373 8.545 12.836 1.00 97.38 190 GLY A C 1
ATOM 1525 O O . GLY A 1 190 ? 2.577 7.808 13.798 1.00 97.38 190 GLY A O 1
ATOM 1526 N N . ARG A 1 191 ? 2.191 9.864 12.983 1.00 97.56 191 ARG A N 1
ATOM 1527 C CA . ARG A 1 191 ? 2.224 10.542 14.290 1.00 97.56 191 ARG A CA 1
ATOM 1528 C C . ARG A 1 191 ? 1.062 10.164 15.201 1.00 97.56 191 ARG A C 1
ATOM 1530 O O . ARG A 1 191 ? 1.273 10.025 16.400 1.00 97.56 191 ARG A O 1
ATOM 1537 N N . ILE A 1 192 ? -0.140 10.004 14.651 1.00 96.25 192 ILE A N 1
ATOM 1538 C CA . ILE A 1 192 ? -1.300 9.542 15.420 1.00 96.25 192 ILE A CA 1
ATOM 1539 C C . ILE A 1 192 ? -1.080 8.107 15.892 1.00 96.25 192 ILE A C 1
ATOM 1541 O O . ILE A 1 192 ? -1.246 7.836 17.076 1.00 96.25 192 ILE A O 1
ATOM 1545 N N . ALA A 1 193 ? -0.622 7.221 15.006 1.00 96.88 193 ALA A N 1
ATOM 1546 C CA . ALA A 1 193 ? -0.307 5.845 15.370 1.00 96.88 193 ALA A CA 1
ATOM 1547 C C . ALA A 1 193 ? 0.796 5.760 16.447 1.00 96.88 193 ALA A C 1
ATOM 1549 O O . ALA A 1 193 ? 0.683 4.983 17.393 1.00 96.88 193 ALA A O 1
ATOM 1550 N N . LEU A 1 194 ? 1.829 6.609 16.363 1.00 97.31 194 LEU A N 1
ATOM 1551 C CA . LEU A 1 194 ? 2.863 6.721 17.396 1.00 97.31 194 LEU A CA 1
ATOM 1552 C C . LEU A 1 194 ? 2.289 7.160 18.750 1.00 97.31 194 LEU A C 1
ATOM 1554 O O . LEU A 1 194 ? 2.546 6.495 19.750 1.00 97.31 194 LEU A O 1
ATOM 1558 N N . ALA A 1 195 ? 1.489 8.231 18.779 1.00 95.56 195 ALA A N 1
ATOM 1559 C CA . ALA A 1 195 ? 0.848 8.710 20.006 1.00 95.56 195 ALA A CA 1
ATOM 1560 C C . ALA A 1 195 ? -0.057 7.635 20.629 1.00 95.56 195 ALA A C 1
ATOM 1562 O O . ALA A 1 195 ? -0.053 7.435 21.842 1.00 95.56 195 ALA A O 1
ATOM 1563 N N . GLN A 1 196 ? -0.773 6.882 19.791 1.00 93.44 196 GLN A N 1
ATOM 1564 C CA . GLN A 1 196 ? -1.614 5.776 20.229 1.00 93.44 196 GLN A CA 1
ATOM 1565 C C . GLN A 1 196 ? -0.787 4.654 20.883 1.00 93.44 196 GLN A C 1
ATOM 1567 O O . GLN A 1 196 ? -1.126 4.219 21.982 1.00 93.44 196 GLN A O 1
ATOM 1572 N N . ARG A 1 197 ? 0.344 4.245 20.283 1.00 93.88 197 ARG A N 1
ATOM 1573 C CA . ARG A 1 197 ? 1.267 3.253 20.879 1.00 93.88 197 ARG A CA 1
ATOM 1574 C C . ARG A 1 197 ? 1.955 3.739 22.155 1.00 93.88 197 ARG A C 1
ATOM 1576 O O . ARG A 1 197 ? 2.359 2.927 22.980 1.00 93.88 197 ARG A O 1
ATOM 1583 N N . GLN A 1 198 ? 2.080 5.051 22.332 1.00 94.50 198 GLN A N 1
ATOM 1584 C CA . GLN A 1 198 ? 2.578 5.663 23.567 1.00 94.50 198 GLN A CA 1
ATOM 1585 C C . GLN A 1 198 ? 1.498 5.772 24.659 1.00 94.50 198 GLN A C 1
ATOM 1587 O O . GLN A 1 198 ? 1.818 6.130 25.791 1.00 94.50 198 GLN A O 1
ATOM 1592 N N . GLY A 1 199 ? 0.232 5.471 24.347 1.00 92.31 199 GLY A N 1
ATOM 1593 C CA . GLY A 1 199 ? -0.897 5.665 25.259 1.00 92.31 199 GLY A CA 1
ATOM 1594 C C . GLY A 1 199 ? -1.295 7.135 25.448 1.00 92.31 199 GLY A C 1
ATOM 1595 O O . GLY A 1 199 ? -2.015 7.456 26.393 1.00 92.31 199 GLY A O 1
ATOM 1596 N N . ASP A 1 200 ? -0.850 8.037 24.567 1.00 92.75 200 ASP A N 1
ATOM 1597 C CA . ASP A 1 200 ? -1.149 9.468 24.637 1.00 92.75 200 ASP A CA 1
ATOM 1598 C C . ASP A 1 200 ? -2.434 9.811 23.863 1.00 92.75 200 ASP A C 1
ATOM 1600 O O . ASP A 1 200 ? -2.428 10.350 22.750 1.00 92.75 200 ASP A O 1
ATOM 1604 N N . ALA A 1 201 ? -3.574 9.496 24.481 1.00 89.00 201 ALA A N 1
ATOM 1605 C CA . ALA A 1 201 ? -4.895 9.791 23.925 1.00 89.00 201 ALA A CA 1
ATOM 1606 C C . ALA A 1 201 ? -5.139 11.301 23.717 1.00 89.00 201 ALA A C 1
ATOM 1608 O O . ALA A 1 201 ? -5.867 11.698 22.802 1.00 89.00 201 ALA A O 1
ATOM 1609 N N . VAL A 1 202 ? -4.512 12.159 24.533 1.00 91.00 202 VAL A N 1
ATOM 1610 C CA . VAL A 1 202 ? -4.620 13.619 24.398 1.00 91.00 202 VAL A CA 1
ATOM 1611 C C . VAL A 1 202 ? -3.956 14.065 23.100 1.00 91.00 202 VAL A C 1
ATOM 1613 O O . VAL A 1 202 ? -4.530 14.852 22.344 1.00 91.00 202 VAL A O 1
ATOM 1616 N N . GLN A 1 203 ? -2.774 13.530 22.794 1.00 93.38 203 GLN A N 1
ATOM 1617 C CA . GLN A 1 203 ? -2.069 13.850 21.564 1.00 93.38 203 GLN A CA 1
ATOM 1618 C C . GLN A 1 203 ? -2.769 13.296 20.317 1.00 93.38 203 GLN A C 1
ATOM 1620 O O . GLN A 1 203 ? -2.827 14.008 19.311 1.00 93.38 203 GLN A O 1
ATOM 1625 N N . VAL A 1 204 ? -3.370 12.100 20.379 1.00 92.00 204 VAL A N 1
ATOM 1626 C CA . VAL A 1 204 ? -4.227 11.574 19.295 1.00 92.00 204 VAL A CA 1
ATOM 1627 C C . VAL A 1 204 ? -5.354 12.560 18.970 1.00 92.00 204 VAL A C 1
ATOM 1629 O O . VAL A 1 204 ? -5.502 12.973 17.815 1.00 92.00 204 VAL A O 1
ATOM 1632 N N . LYS A 1 205 ? -6.097 13.008 19.990 1.00 90.62 205 LYS A N 1
ATOM 1633 C CA . LYS A 1 205 ? -7.200 13.964 19.826 1.00 90.62 205 LYS A CA 1
ATOM 1634 C C . LYS A 1 205 ? -6.728 15.310 19.272 1.00 90.62 205 LYS A C 1
ATOM 1636 O O . LYS A 1 205 ? -7.306 15.812 18.310 1.00 90.62 205 LYS A O 1
ATOM 1641 N N . ASN A 1 206 ? -5.640 15.860 19.810 1.00 93.44 206 ASN A N 1
ATOM 1642 C CA . ASN A 1 206 ? -5.083 17.134 19.348 1.00 93.44 206 ASN A CA 1
ATOM 1643 C C . ASN A 1 206 ? -4.654 17.081 17.871 1.00 93.44 206 ASN A C 1
ATOM 1645 O O . ASN A 1 206 ? -4.918 18.015 17.106 1.00 93.44 206 ASN A O 1
ATOM 1649 N N . LEU A 1 207 ? -3.993 15.995 17.452 1.00 94.88 207 LEU A N 1
ATOM 1650 C CA . LEU A 1 207 ? -3.566 15.801 16.064 1.00 94.88 207 LEU A CA 1
ATOM 1651 C C . LEU A 1 207 ? -4.766 15.683 15.117 1.00 94.88 207 LEU A C 1
ATOM 1653 O O . LEU A 1 207 ? -4.741 16.273 14.032 1.00 94.88 207 LEU A O 1
ATOM 1657 N N . TRP A 1 208 ? -5.820 14.977 15.533 1.00 92.62 208 TRP A N 1
ATOM 1658 C CA . TRP A 1 208 ? -7.076 14.902 14.791 1.00 92.62 208 TRP A CA 1
ATOM 1659 C C . TRP A 1 208 ? -7.723 16.283 14.630 1.00 92.62 208 TRP A C 1
ATOM 1661 O O . TRP A 1 208 ? -7.902 16.748 13.503 1.00 92.62 208 TRP A O 1
ATOM 1671 N N . GLU A 1 209 ? -7.995 16.989 15.729 1.00 92.94 209 GLU A N 1
ATOM 1672 C CA . GLU A 1 209 ? -8.688 18.286 15.715 1.00 92.94 209 GLU A CA 1
ATOM 1673 C C . GLU A 1 209 ? -7.945 19.340 14.877 1.00 92.94 209 GLU A C 1
ATOM 1675 O O . GLU A 1 209 ? -8.565 20.130 14.158 1.00 92.94 209 GLU A O 1
ATOM 1680 N N . THR A 1 210 ? -6.609 19.303 14.895 1.00 95.5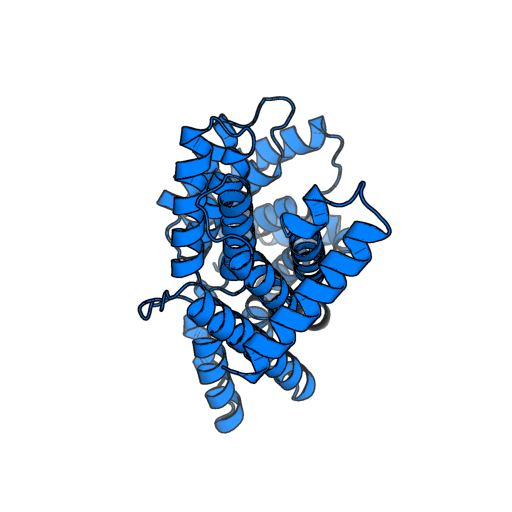0 210 THR A N 1
ATOM 1681 C CA . THR A 1 210 ? -5.748 20.206 14.114 1.00 95.50 210 THR A CA 1
ATOM 1682 C C . THR A 1 210 ? -5.857 19.968 12.601 1.00 95.50 210 THR A C 1
ATOM 1684 O O . THR A 1 210 ? -5.662 20.892 11.799 1.00 95.50 210 THR A O 1
ATOM 1687 N N . HIS A 1 211 ? -6.144 18.735 12.174 1.00 95.12 211 HIS A N 1
ATOM 1688 C CA . HIS A 1 211 ? -6.036 18.322 10.773 1.00 95.12 211 HIS A CA 1
ATOM 1689 C C . HIS A 1 211 ? -7.342 17.845 10.124 1.00 95.12 211 HIS A C 1
ATOM 1691 O O . HIS A 1 211 ? -7.377 17.788 8.892 1.00 95.12 211 HIS A O 1
ATOM 1697 N N . GLN A 1 212 ? -8.415 17.599 10.882 1.00 93.38 212 GLN A N 1
ATOM 1698 C CA . GLN A 1 212 ? -9.692 17.053 10.389 1.00 93.38 212 GLN A CA 1
ATOM 1699 C C . GLN A 1 212 ? -10.230 17.788 9.152 1.00 93.38 212 GLN A C 1
ATOM 1701 O O . GLN A 1 212 ? -10.452 17.179 8.111 1.00 93.38 212 GLN A O 1
ATOM 1706 N N . ASN A 1 213 ? -10.248 19.126 9.172 1.00 93.00 213 ASN A N 1
ATOM 1707 C CA . ASN A 1 213 ? -10.735 19.943 8.053 1.00 93.00 213 ASN A CA 1
ATOM 1708 C C . ASN A 1 213 ? -9.944 19.744 6.747 1.00 93.00 213 ASN A C 1
ATOM 1710 O O . ASN A 1 213 ? -10.462 19.990 5.655 1.00 93.00 213 ASN A O 1
ATOM 1714 N N . LYS A 1 214 ? -8.657 19.384 6.846 1.00 94.81 214 LYS A N 1
ATOM 1715 C CA . LYS A 1 214 ? -7.810 19.073 5.685 1.00 94.81 214 LYS A CA 1
ATOM 1716 C C . LYS A 1 214 ? -8.009 17.622 5.257 1.00 94.81 214 LYS A C 1
ATOM 1718 O O . LYS A 1 214 ? -8.103 17.375 4.058 1.00 94.81 214 LYS A O 1
ATOM 1723 N N . LEU A 1 215 ? -8.102 16.702 6.219 1.00 92.69 215 LEU A N 1
ATOM 1724 C CA . LEU A 1 215 ? -8.339 15.274 5.994 1.00 92.69 215 LEU A CA 1
ATOM 1725 C C . LEU A 1 215 ? -9.683 15.032 5.292 1.00 92.69 215 LEU A C 1
ATOM 1727 O O . LEU A 1 215 ? -9.737 14.308 4.301 1.00 92.69 215 LEU A O 1
ATOM 1731 N N . ASP A 1 216 ? -10.738 15.744 5.688 1.00 90.50 216 ASP A N 1
ATOM 1732 C CA . ASP A 1 216 ? -12.075 15.595 5.103 1.00 90.50 216 ASP A CA 1
ATOM 1733 C C . ASP A 1 216 ? -12.144 15.971 3.623 1.00 90.50 216 ASP A C 1
ATOM 1735 O O . ASP A 1 216 ? -12.989 15.453 2.881 1.00 90.50 216 ASP A O 1
ATOM 1739 N N . LYS A 1 217 ? -11.232 16.838 3.175 1.00 91.50 217 LYS A N 1
ATOM 1740 C CA . LYS A 1 217 ? -11.116 17.297 1.785 1.00 91.50 217 LYS A CA 1
ATOM 1741 C C . LYS A 1 217 ? -10.287 16.359 0.909 1.00 91.50 217 LYS A C 1
ATOM 1743 O O . LYS A 1 217 ? -10.260 16.561 -0.302 1.00 91.50 217 LYS A O 1
ATOM 1748 N N . LEU A 1 218 ? -9.629 15.349 1.481 1.00 90.38 218 LEU A N 1
ATOM 1749 C CA . LEU A 1 218 ? -8.842 14.385 0.713 1.00 90.38 218 LEU A CA 1
ATOM 1750 C C . LEU A 1 218 ? -9.746 13.482 -0.131 1.00 90.38 218 LEU A C 1
ATOM 1752 O O . LEU A 1 218 ? -10.863 13.146 0.267 1.00 90.38 218 LEU A O 1
ATOM 1756 N N . ARG A 1 219 ? -9.265 13.145 -1.325 1.00 86.06 219 ARG A N 1
ATOM 1757 C CA . ARG A 1 219 ? -9.917 12.323 -2.357 1.00 86.06 219 ARG A CA 1
ATOM 1758 C C . ARG A 1 219 ? -8.852 11.450 -3.023 1.00 86.06 219 ARG A C 1
ATOM 1760 O O . ARG A 1 219 ? -7.666 11.762 -2.879 1.00 86.06 219 ARG A O 1
ATOM 1767 N N . GLY A 1 220 ? -9.265 10.404 -3.735 1.00 84.00 220 GLY A N 1
ATOM 1768 C CA . GLY A 1 220 ? -8.355 9.498 -4.437 1.00 84.00 220 GLY A CA 1
ATOM 1769 C C . GLY A 1 220 ? -7.304 8.875 -3.519 1.00 84.00 220 GLY A C 1
ATOM 1770 O O . GLY A 1 220 ? -7.599 8.465 -2.394 1.00 84.00 220 GLY A O 1
ATOM 1771 N N . ASP A 1 221 ? -6.050 8.918 -3.975 1.00 72.00 221 ASP A N 1
ATOM 1772 C CA . ASP A 1 221 ? -4.856 8.316 -3.362 1.00 72.00 221 ASP A CA 1
ATOM 1773 C C . ASP A 1 221 ? -4.506 8.810 -1.938 1.00 72.00 221 ASP A C 1
ATOM 1775 O O . ASP A 1 221 ? -3.570 8.326 -1.296 1.00 72.00 221 ASP A O 1
ATOM 1779 N N . LYS A 1 222 ? -5.234 9.809 -1.433 1.00 83.94 222 LYS A N 1
ATOM 1780 C CA . LYS A 1 222 ? -5.026 10.420 -0.112 1.00 83.94 222 LYS A CA 1
ATOM 1781 C C . LYS A 1 222 ? -6.143 10.118 0.880 1.00 83.94 222 LYS A C 1
ATOM 1783 O O . LYS A 1 222 ? -6.059 10.569 2.020 1.00 83.94 222 LYS A O 1
ATOM 1788 N N . VAL A 1 223 ? -7.176 9.378 0.481 1.00 92.25 223 VAL A N 1
ATOM 1789 C CA . VAL A 1 223 ? -8.248 8.966 1.401 1.00 92.25 223 VAL A CA 1
ATOM 1790 C C . VAL A 1 223 ? -7.738 7.978 2.443 1.00 92.25 223 VAL A C 1
ATOM 1792 O O . VAL A 1 223 ? -8.109 8.093 3.610 1.00 92.25 223 VAL A O 1
ATOM 1795 N N . LEU A 1 224 ? -6.851 7.062 2.049 1.00 95.06 224 LEU A N 1
ATOM 1796 C CA . LEU A 1 224 ? -6.332 6.018 2.927 1.00 95.06 224 LEU A CA 1
ATOM 1797 C C . LEU A 1 224 ? -5.762 6.539 4.260 1.00 95.06 224 LEU A C 1
ATOM 1799 O O . LEU A 1 224 ? -6.260 6.117 5.303 1.00 95.06 224 LEU A O 1
ATOM 1803 N N . PRO A 1 225 ? -4.800 7.486 4.294 1.00 96.12 225 PRO A N 1
ATOM 1804 C CA . PRO A 1 225 ? -4.275 7.975 5.567 1.00 96.12 225 PRO A CA 1
ATOM 1805 C C . PRO A 1 225 ? -5.340 8.640 6.444 1.00 96.12 225 PRO A C 1
ATOM 1807 O O . PRO A 1 225 ? -5.286 8.517 7.663 1.00 96.12 225 PRO A O 1
ATOM 1810 N N . ALA A 1 226 ? -6.336 9.306 5.854 1.00 94.88 226 ALA A N 1
ATOM 1811 C CA . ALA A 1 226 ? -7.433 9.891 6.619 1.00 94.88 226 ALA A CA 1
ATOM 1812 C C . ALA A 1 226 ? -8.345 8.826 7.244 1.00 94.88 226 ALA A C 1
ATOM 1814 O O . ALA A 1 226 ? -8.784 9.000 8.378 1.00 94.88 226 ALA A O 1
ATOM 1815 N N . ALA A 1 227 ? -8.577 7.710 6.552 1.00 95.94 227 ALA A N 1
ATOM 1816 C CA . ALA A 1 227 ? -9.358 6.603 7.089 1.00 95.94 227 ALA A CA 1
ATOM 1817 C C . ALA A 1 227 ? -8.626 5.853 8.216 1.00 95.94 227 ALA A C 1
ATOM 1819 O O . ALA A 1 227 ? -9.248 5.491 9.213 1.00 95.94 227 ALA A O 1
ATOM 1820 N N . VAL A 1 228 ? -7.305 5.678 8.105 1.00 96.19 228 VAL A N 1
ATOM 1821 C CA . VAL A 1 228 ? -6.473 5.107 9.182 1.00 96.19 228 VAL A CA 1
ATOM 1822 C C . VAL A 1 228 ? -6.531 5.998 10.424 1.00 96.19 228 VAL A C 1
ATOM 1824 O O . VAL A 1 228 ? -6.754 5.512 11.529 1.00 96.19 228 VAL A O 1
ATOM 1827 N N . ILE A 1 229 ? -6.410 7.317 10.241 1.00 95.06 229 ILE A N 1
ATOM 1828 C CA . ILE A 1 229 ? -6.545 8.299 11.325 1.00 95.06 229 ILE A CA 1
ATOM 1829 C C . ILE A 1 229 ? -7.936 8.235 11.965 1.00 95.06 229 ILE A C 1
ATOM 1831 O O . ILE A 1 229 ? -8.038 8.171 13.186 1.00 95.06 229 ILE A O 1
ATOM 1835 N N . ALA A 1 230 ? -9.002 8.231 11.163 1.00 93.50 230 ALA A N 1
ATOM 1836 C CA . ALA A 1 230 ? -10.370 8.126 11.665 1.00 93.50 230 ALA A CA 1
ATOM 1837 C C . ALA A 1 230 ? -10.586 6.831 12.463 1.00 93.50 230 ALA A C 1
ATOM 1839 O O . ALA A 1 230 ? -11.238 6.849 13.504 1.00 93.50 230 ALA A O 1
ATOM 1840 N N . THR A 1 231 ? -9.976 5.729 12.018 1.00 93.31 231 THR A N 1
ATOM 1841 C CA . THR A 1 231 ? -9.995 4.447 12.730 1.00 93.31 231 THR A CA 1
ATOM 1842 C C . THR A 1 231 ? -9.256 4.545 14.068 1.00 93.31 231 THR A C 1
ATOM 1844 O O . THR A 1 231 ? -9.798 4.110 15.077 1.00 93.31 231 THR A O 1
ATOM 1847 N N . ALA A 1 232 ? -8.078 5.178 14.129 1.00 92.69 232 ALA A N 1
ATOM 1848 C CA . ALA A 1 232 ? -7.366 5.413 15.394 1.00 92.69 232 ALA A CA 1
ATOM 1849 C C . ALA A 1 232 ? -8.181 6.252 16.389 1.00 92.69 232 ALA A C 1
ATOM 1851 O O . ALA A 1 232 ? -8.224 5.947 17.582 1.00 92.69 232 ALA A O 1
ATOM 1852 N N . VAL A 1 233 ? -8.837 7.307 15.894 1.00 91.00 233 VAL A N 1
ATOM 1853 C CA . VAL A 1 233 ? -9.711 8.166 16.704 1.00 91.00 233 VAL A CA 1
ATOM 1854 C C . VAL A 1 233 ? -10.882 7.353 17.245 1.00 91.00 233 VAL A C 1
ATOM 1856 O O . VAL A 1 233 ? -11.122 7.388 18.445 1.00 91.00 233 VAL A O 1
ATOM 1859 N N . TYR A 1 234 ? -11.545 6.563 16.399 1.00 90.44 234 TYR A N 1
ATOM 1860 C CA . TYR A 1 234 ? -12.643 5.687 16.807 1.00 90.44 234 TYR A CA 1
ATOM 1861 C C . TYR A 1 234 ? -12.224 4.639 17.850 1.00 90.44 234 TYR A C 1
ATOM 1863 O O . TYR A 1 234 ? -12.944 4.401 18.815 1.00 90.44 234 TYR A O 1
ATOM 1871 N N . LEU A 1 235 ? -11.039 4.037 17.699 1.00 88.12 235 LEU A N 1
ATOM 1872 C CA . LEU A 1 235 ? -10.494 3.090 18.680 1.00 88.12 235 LEU A CA 1
ATOM 1873 C C . LEU A 1 235 ? -10.167 3.755 20.029 1.00 88.12 235 LEU A C 1
ATOM 1875 O O . LEU A 1 235 ? -10.155 3.078 21.054 1.00 88.12 235 LEU A O 1
ATOM 1879 N N . SER A 1 236 ? -9.898 5.063 20.032 1.00 85.19 236 SER A N 1
ATOM 1880 C CA . SER A 1 236 ? -9.588 5.841 21.240 1.00 85.19 236 SER A CA 1
ATOM 1881 C C . SER A 1 236 ? -10.831 6.468 21.888 1.00 85.19 236 SER A C 1
ATOM 1883 O O . SER A 1 236 ? -10.838 6.713 23.092 1.00 85.19 236 SER A O 1
ATOM 1885 N N . ASP A 1 237 ? -11.866 6.743 21.095 1.00 82.31 237 ASP A N 1
ATOM 1886 C CA . ASP A 1 237 ? -13.128 7.366 21.489 1.00 82.31 237 ASP A CA 1
ATOM 1887 C C . ASP A 1 237 ? -14.278 6.761 20.661 1.00 82.31 237 ASP A C 1
ATOM 1889 O O . ASP A 1 237 ? -14.534 7.150 19.515 1.00 82.31 237 ASP A O 1
ATOM 1893 N N . ALA A 1 238 ? -14.966 5.780 21.252 1.00 71.12 238 ALA A N 1
ATOM 1894 C CA . ALA A 1 238 ? -15.982 4.972 20.577 1.00 71.12 238 ALA A CA 1
ATOM 1895 C C . ALA A 1 238 ? -17.251 5.756 20.188 1.00 71.12 238 ALA A C 1
ATOM 1897 O O . ALA A 1 238 ? -18.063 5.241 19.415 1.00 71.12 238 ALA A O 1
ATOM 1898 N N . ASP A 1 239 ? -17.419 6.995 20.667 1.00 77.06 239 ASP A N 1
ATOM 1899 C CA . ASP A 1 239 ? -18.572 7.842 20.343 1.00 77.06 239 ASP A CA 1
ATOM 1900 C C . ASP A 1 239 ? -18.480 8.441 18.921 1.00 77.06 239 ASP A C 1
ATOM 1902 O O . ASP A 1 239 ? -19.473 8.927 18.376 1.00 77.06 239 ASP A O 1
ATOM 1906 N N . GLN A 1 240 ? -17.318 8.351 18.258 1.00 79.75 240 GLN A N 1
ATOM 1907 C CA . GLN A 1 240 ? -17.069 8.869 16.901 1.00 79.75 240 GLN A CA 1
ATOM 1908 C C . GLN A 1 240 ? -17.578 7.932 15.787 1.00 79.75 240 GLN A C 1
ATOM 1910 O O . GLN A 1 240 ? -16.891 7.647 14.805 1.00 79.75 240 GLN A O 1
ATOM 1915 N N . VAL A 1 241 ? -18.804 7.431 15.931 1.00 82.06 241 VAL A N 1
ATOM 1916 C CA . VAL A 1 241 ? -19.403 6.433 15.031 1.00 82.06 241 VAL A CA 1
ATOM 1917 C C . VAL A 1 241 ? -19.640 6.975 13.614 1.00 82.06 241 VAL A C 1
ATOM 1919 O O . VAL A 1 241 ? -19.319 6.321 12.623 1.00 82.06 241 VAL A O 1
ATOM 1922 N N . GLU A 1 242 ? -20.168 8.193 13.500 1.00 88.38 242 GLU A N 1
ATOM 1923 C CA . GLU A 1 242 ? -20.453 8.816 12.198 1.00 88.38 242 GLU A CA 1
ATOM 1924 C C . GLU A 1 242 ? -19.168 9.077 11.397 1.00 88.38 242 GLU A C 1
ATOM 1926 O O . GLU A 1 242 ? -19.155 9.002 10.165 1.00 88.38 242 GLU A O 1
ATOM 1931 N N . LEU A 1 243 ? -18.063 9.335 12.104 1.00 89.06 243 LEU A N 1
ATOM 1932 C CA . LEU A 1 243 ? -16.756 9.581 11.510 1.00 89.06 243 LEU A CA 1
ATOM 1933 C C . LEU A 1 243 ? -16.233 8.337 10.781 1.00 89.06 243 LEU A C 1
ATOM 1935 O O . LEU A 1 243 ? -15.824 8.431 9.622 1.00 89.06 243 LEU A O 1
ATOM 1939 N N . ILE A 1 244 ? -16.247 7.174 11.437 1.00 90.69 244 ILE A N 1
ATOM 1940 C CA . ILE A 1 244 ? -15.757 5.932 10.827 1.00 90.69 244 ILE A CA 1
ATOM 1941 C C . ILE A 1 244 ? -16.647 5.490 9.658 1.00 90.69 244 ILE A C 1
ATOM 1943 O O . ILE A 1 244 ? -16.117 5.118 8.610 1.00 90.69 244 ILE A O 1
ATOM 1947 N N . ASP A 1 245 ? -17.971 5.645 9.769 1.00 92.12 245 ASP A N 1
ATOM 1948 C CA . ASP A 1 245 ? -18.913 5.334 8.685 1.00 92.12 245 ASP A CA 1
ATOM 1949 C C . ASP A 1 245 ? -18.648 6.201 7.437 1.00 92.12 245 ASP A C 1
ATOM 1951 O O . ASP A 1 245 ? -18.617 5.692 6.312 1.00 92.12 245 ASP A O 1
ATOM 1955 N N . GLN A 1 246 ? -18.347 7.493 7.622 1.00 92.94 246 GLN A N 1
ATOM 1956 C CA . GLN A 1 246 ? -17.950 8.382 6.525 1.00 92.94 246 GLN A CA 1
ATOM 1957 C C . GLN A 1 246 ? -16.695 7.874 5.796 1.00 92.94 246 GLN A C 1
ATOM 1959 O O . GLN A 1 246 ? -16.620 7.933 4.565 1.00 92.94 246 GLN A O 1
ATOM 1964 N N . TYR A 1 247 ? -15.676 7.424 6.532 1.00 94.69 247 TYR A N 1
ATOM 1965 C CA . TYR A 1 247 ? -14.414 6.988 5.932 1.00 94.69 247 TYR A CA 1
ATOM 1966 C C . TYR A 1 247 ? -14.485 5.580 5.331 1.00 94.69 247 TYR A C 1
ATOM 1968 O O . TYR A 1 247 ? -13.809 5.346 4.330 1.00 94.69 247 TYR A O 1
ATOM 1976 N N . ILE A 1 248 ? -15.352 4.695 5.834 1.00 95.50 248 ILE A N 1
ATOM 1977 C CA . ILE A 1 248 ? -15.697 3.427 5.168 1.00 95.50 248 ILE A CA 1
ATOM 1978 C C . ILE A 1 248 ? -16.225 3.700 3.756 1.00 95.50 248 ILE A C 1
ATOM 1980 O O . ILE A 1 248 ? -15.715 3.138 2.787 1.00 95.50 248 ILE A O 1
ATOM 1984 N N . GLU A 1 249 ? -17.198 4.606 3.614 1.00 94.12 249 GLU A N 1
ATOM 1985 C CA . GLU A 1 249 ? -17.758 4.944 2.299 1.00 94.12 249 GLU A CA 1
ATOM 1986 C C . GLU A 1 249 ? -16.704 5.534 1.357 1.00 94.12 249 GLU A C 1
ATOM 1988 O O . GLU A 1 249 ? -16.655 5.173 0.180 1.00 94.12 249 GLU A O 1
ATOM 1993 N N . LYS A 1 250 ? -15.811 6.396 1.865 1.00 94.69 250 LYS A N 1
ATOM 1994 C CA . LYS A 1 250 ? -14.710 6.941 1.057 1.00 94.69 250 LYS A CA 1
ATOM 1995 C C . LYS A 1 250 ? -13.728 5.854 0.612 1.00 94.69 250 LYS A C 1
ATOM 1997 O O . LYS A 1 250 ? -13.314 5.874 -0.541 1.00 94.69 250 LYS A O 1
ATOM 2002 N N . LEU A 1 251 ? -13.362 4.911 1.484 1.00 95.88 251 LEU A N 1
ATOM 2003 C CA . LEU A 1 251 ? -12.465 3.810 1.118 1.00 95.88 251 LEU A CA 1
ATOM 2004 C C . LEU A 1 251 ? -13.077 2.929 0.023 1.00 95.88 251 LEU A C 1
ATOM 2006 O O . LEU A 1 251 ? -12.396 2.618 -0.951 1.00 95.88 251 LEU A O 1
ATOM 2010 N N . ILE A 1 252 ? -14.361 2.574 0.147 1.00 95.25 252 ILE A N 1
ATOM 2011 C CA . ILE A 1 252 ? -15.069 1.789 -0.876 1.00 95.25 252 ILE A CA 1
ATOM 2012 C C . ILE A 1 252 ? -15.140 2.568 -2.195 1.00 95.25 252 ILE A C 1
ATOM 2014 O O . ILE A 1 252 ? -14.892 1.995 -3.253 1.00 95.25 252 ILE A O 1
ATOM 2018 N N . ALA A 1 253 ? -15.457 3.867 -2.146 1.00 92.19 253 ALA A N 1
ATOM 2019 C CA . ALA A 1 253 ? -15.566 4.709 -3.338 1.00 92.19 253 ALA A CA 1
ATOM 2020 C C . ALA A 1 253 ? -14.238 4.861 -4.100 1.00 92.19 253 ALA A C 1
ATOM 2022 O O . ALA A 1 253 ? -14.255 4.971 -5.323 1.00 92.19 253 ALA A O 1
ATOM 2023 N N . GLU A 1 254 ? -13.110 4.848 -3.389 1.00 91.88 254 GLU A N 1
ATOM 2024 C CA . GLU A 1 254 ? -11.762 4.992 -3.959 1.00 91.88 254 GLU A CA 1
ATOM 2025 C C . GLU A 1 254 ? -11.036 3.641 -4.131 1.00 91.88 254 GLU A C 1
ATOM 2027 O O . GLU A 1 254 ? -9.832 3.610 -4.367 1.00 91.88 254 GLU A O 1
ATOM 2032 N N . ASN A 1 255 ? -11.761 2.518 -4.039 1.00 92.00 255 ASN A N 1
ATOM 2033 C CA . ASN A 1 255 ? -11.258 1.154 -4.247 1.00 92.00 255 ASN A CA 1
ATOM 2034 C C . ASN A 1 255 ? -10.153 0.688 -3.274 1.00 92.00 255 ASN A C 1
ATOM 2036 O O . ASN A 1 255 ? -9.351 -0.177 -3.613 1.00 92.00 255 ASN A O 1
ATOM 2040 N N . TYR A 1 256 ? -10.138 1.166 -2.031 1.00 94.88 256 TYR A N 1
ATOM 2041 C CA . TYR A 1 256 ? -9.287 0.615 -0.965 1.00 94.88 256 TYR A CA 1
ATOM 20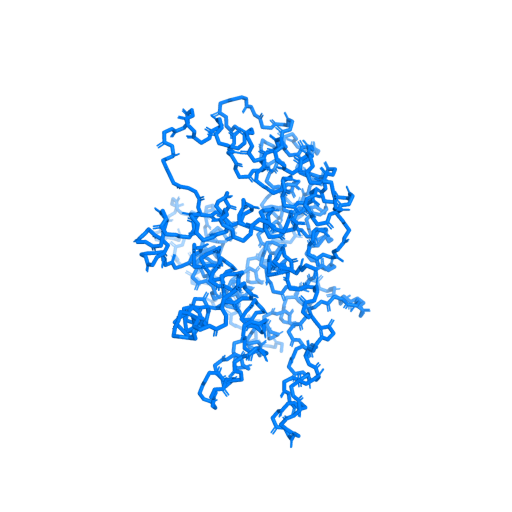42 C C . TYR A 1 256 ? -9.923 -0.635 -0.335 1.00 94.88 256 TYR A C 1
ATOM 2044 O O . TYR A 1 256 ? -10.358 -0.634 0.819 1.00 94.88 256 TYR A O 1
ATOM 2052 N N . LEU A 1 257 ? -10.075 -1.691 -1.140 1.00 95.62 257 LEU A N 1
ATOM 2053 C CA . LEU A 1 257 ? -10.938 -2.837 -0.826 1.00 95.62 257 LEU A CA 1
ATOM 2054 C C . LEU A 1 257 ? -10.365 -3.787 0.227 1.00 95.62 257 LEU A C 1
ATOM 2056 O O . LEU A 1 257 ? -11.131 -4.481 0.891 1.00 95.62 257 LEU A O 1
ATOM 2060 N N . ILE A 1 258 ? -9.041 -3.830 0.380 1.00 95.56 258 ILE A N 1
ATOM 2061 C CA . ILE A 1 258 ? -8.385 -4.608 1.436 1.00 95.56 258 ILE A CA 1
ATOM 2062 C C . ILE A 1 258 ? -8.380 -3.803 2.728 1.00 95.56 258 ILE A C 1
ATOM 2064 O O . ILE A 1 258 ? -8.716 -4.319 3.790 1.00 95.56 258 ILE A O 1
ATOM 2068 N N . GLU A 1 259 ? -8.053 -2.517 2.637 1.00 96.44 259 GLU A N 1
ATOM 2069 C CA . GLU A 1 259 ? -7.935 -1.640 3.790 1.00 96.44 259 GLU A CA 1
ATOM 2070 C C . GLU A 1 259 ? -9.284 -1.394 4.465 1.00 96.44 259 GLU A C 1
ATOM 2072 O O . GLU A 1 259 ? -9.346 -1.342 5.693 1.00 96.44 259 GLU A O 1
ATOM 2077 N N . VAL A 1 260 ? -10.379 -1.333 3.698 1.00 96.56 260 VAL A N 1
ATOM 2078 C CA . VAL A 1 260 ? -11.730 -1.155 4.250 1.00 96.56 260 VAL A CA 1
ATOM 2079 C C . VAL A 1 260 ? -12.216 -2.341 5.081 1.00 96.56 260 VAL A C 1
ATOM 2081 O O . VAL A 1 260 ? -13.071 -2.148 5.940 1.00 96.56 260 VAL A O 1
ATOM 2084 N N . ILE A 1 261 ? -11.649 -3.542 4.908 1.00 95.75 261 ILE A N 1
ATOM 2085 C CA . ILE A 1 261 ? -12.005 -4.723 5.715 1.00 95.75 261 ILE A CA 1
ATOM 2086 C C . ILE A 1 261 ? -11.827 -4.441 7.209 1.00 95.75 261 ILE A C 1
ATOM 2088 O O . ILE A 1 261 ? -12.635 -4.895 8.016 1.00 95.75 261 ILE A O 1
ATOM 2092 N N . PHE A 1 262 ? -10.821 -3.644 7.575 1.00 95.69 262 PHE A N 1
ATOM 2093 C CA . PHE A 1 262 ? -10.551 -3.317 8.967 1.00 95.69 262 PHE A CA 1
ATOM 2094 C C . PHE A 1 262 ? -11.693 -2.518 9.618 1.00 95.69 262 PHE A C 1
ATOM 2096 O O . PHE A 1 262 ? -12.319 -3.038 10.542 1.00 95.69 262 PHE A O 1
ATOM 2103 N N . PRO A 1 263 ? -12.030 -1.290 9.178 1.00 94.50 263 PRO A N 1
ATOM 2104 C CA . PRO A 1 263 ? -13.140 -0.553 9.775 1.00 94.50 263 PRO A CA 1
ATOM 2105 C C . PRO A 1 263 ? -14.502 -1.225 9.527 1.00 94.50 263 PRO A C 1
ATOM 2107 O O . PRO A 1 263 ? -15.397 -1.097 10.361 1.00 94.50 263 PRO A O 1
ATOM 2110 N N . LEU A 1 264 ? -14.668 -2.001 8.446 1.00 92.62 264 LEU A N 1
ATOM 2111 C CA . LEU A 1 264 ? -15.883 -2.794 8.226 1.00 92.62 264 LEU A CA 1
ATOM 2112 C C . LEU A 1 264 ? -16.090 -3.873 9.285 1.00 92.62 264 LEU A C 1
ATOM 2114 O O . LEU A 1 264 ? -17.227 -4.090 9.696 1.00 92.62 264 LEU A O 1
ATOM 2118 N N . GLN A 1 265 ? -15.022 -4.514 9.757 1.00 91.62 265 GLN A N 1
ATOM 2119 C CA . GLN A 1 265 ? -15.109 -5.470 10.857 1.00 91.62 265 GLN A CA 1
ATOM 2120 C C . GLN A 1 265 ? -15.626 -4.814 12.146 1.00 91.62 265 GLN A C 1
ATOM 2122 O O . GLN A 1 265 ? -16.343 -5.451 12.910 1.00 91.62 265 GLN A O 1
ATOM 2127 N N . LEU A 1 266 ? -15.295 -3.539 12.377 1.00 88.88 266 LEU A N 1
ATOM 2128 C CA . LEU A 1 266 ? -15.726 -2.794 13.565 1.00 88.88 266 LEU A CA 1
ATOM 2129 C C . LEU A 1 266 ? -17.193 -2.341 13.484 1.00 88.88 266 LEU A C 1
ATOM 2131 O O . LEU A 1 266 ? -17.865 -2.234 14.508 1.00 88.88 266 LEU A O 1
ATOM 2135 N N . ARG A 1 267 ? -17.682 -2.031 12.277 1.00 90.19 267 ARG A N 1
ATOM 2136 C CA . ARG A 1 267 ? -18.996 -1.394 12.061 1.00 90.19 267 ARG A CA 1
ATOM 2137 C C . ARG A 1 267 ? -20.071 -2.313 11.490 1.00 90.19 267 ARG A C 1
ATOM 2139 O O . ARG A 1 267 ? -21.248 -2.010 11.652 1.00 90.19 267 ARG A O 1
ATOM 2146 N N . HIS A 1 268 ? -19.659 -3.426 10.887 1.00 86.56 268 HIS A N 1
ATOM 2147 C CA . HIS A 1 268 ? -20.446 -4.335 10.054 1.00 86.56 268 HIS A CA 1
ATOM 2148 C C . HIS A 1 268 ? -21.097 -3.624 8.839 1.00 86.56 268 HIS A C 1
ATOM 2150 O O . HIS A 1 268 ? -21.966 -2.770 9.009 1.00 86.56 268 HIS A O 1
ATOM 2156 N N . PRO A 1 269 ? -20.730 -3.962 7.589 1.00 84.88 269 PRO A N 1
ATOM 2157 C CA . PRO A 1 269 ? -21.290 -3.335 6.400 1.00 84.88 269 PRO A CA 1
ATOM 2158 C C . PRO A 1 269 ? -22.776 -3.626 6.200 1.00 84.88 269 PRO A C 1
ATOM 2160 O O . PRO A 1 269 ? -23.289 -4.695 6.537 1.00 84.88 269 PRO A O 1
ATOM 2163 N N . ASN A 1 270 ? -23.443 -2.711 5.501 1.00 88.81 270 ASN A N 1
ATOM 2164 C CA . ASN A 1 270 ? -24.712 -3.009 4.849 1.00 88.81 270 ASN A CA 1
ATOM 2165 C C . ASN A 1 270 ? -24.506 -3.845 3.566 1.00 88.81 270 ASN A C 1
ATOM 2167 O O . ASN A 1 270 ? -23.404 -3.933 3.018 1.00 88.81 270 ASN A O 1
ATOM 2171 N N . ALA A 1 271 ? -25.589 -4.436 3.050 1.00 88.75 271 ALA A N 1
ATOM 2172 C CA . ALA A 1 271 ? -25.534 -5.316 1.879 1.00 88.75 271 ALA A CA 1
ATOM 2173 C C . ALA A 1 271 ? -24.916 -4.648 0.634 1.00 88.75 271 ALA A C 1
ATOM 2175 O O . ALA A 1 271 ? -24.161 -5.289 -0.091 1.00 88.75 271 ALA A O 1
ATOM 2176 N N . ALA A 1 272 ? -25.175 -3.355 0.410 1.00 92.56 272 ALA A N 1
ATOM 2177 C CA . ALA A 1 272 ? -24.650 -2.635 -0.749 1.00 92.56 272 ALA A CA 1
ATOM 2178 C C . ALA A 1 272 ? -23.139 -2.369 -0.640 1.00 92.56 272 ALA A C 1
ATOM 2180 O O . ALA A 1 272 ? -22.422 -2.458 -1.638 1.00 92.56 272 ALA A O 1
ATOM 2181 N N . GLN A 1 273 ? -22.639 -2.057 0.560 1.00 94.00 273 GLN A N 1
ATOM 2182 C CA . GLN A 1 273 ? -21.201 -1.927 0.822 1.00 94.00 273 GLN A CA 1
ATOM 2183 C C . GLN A 1 273 ? -20.489 -3.260 0.572 1.00 94.00 273 GLN A C 1
ATOM 2185 O O . GLN A 1 273 ? -19.493 -3.302 -0.151 1.00 94.00 273 GLN A O 1
ATOM 2190 N N . LEU A 1 274 ? -21.035 -4.351 1.117 1.00 93.06 274 LEU A N 1
ATOM 2191 C CA . LEU A 1 274 ? -20.461 -5.685 0.972 1.00 93.06 274 LEU A CA 1
ATOM 2192 C C . LEU A 1 274 ? -20.441 -6.141 -0.494 1.00 93.06 274 LEU A C 1
ATOM 2194 O O . LEU A 1 274 ? -19.412 -6.613 -0.977 1.00 93.06 274 LEU A O 1
ATOM 2198 N N . GLU A 1 275 ? -21.530 -5.913 -1.233 1.00 94.94 275 GLU A N 1
ATOM 2199 C CA . GLU A 1 275 ? -21.611 -6.219 -2.664 1.00 94.94 275 GLU A CA 1
ATOM 2200 C C . GLU A 1 275 ? -20.530 -5.482 -3.471 1.00 94.94 275 GLU A C 1
ATOM 2202 O O . GLU A 1 275 ? -19.867 -6.090 -4.317 1.00 94.94 275 GLU A O 1
ATOM 2207 N N . ARG A 1 276 ? -20.303 -4.187 -3.197 1.00 95.88 276 ARG A N 1
ATOM 2208 C CA . ARG A 1 276 ? -19.260 -3.392 -3.870 1.00 95.88 276 ARG A CA 1
ATOM 2209 C C . ARG A 1 276 ? -17.863 -3.945 -3.605 1.00 95.88 276 ARG A C 1
ATOM 2211 O O . ARG A 1 276 ? -17.104 -4.126 -4.558 1.00 95.88 276 ARG A O 1
ATOM 2218 N N . VAL A 1 277 ? -17.546 -4.254 -2.345 1.00 96.31 277 VAL A N 1
ATOM 2219 C CA . VAL A 1 277 ? -16.245 -4.825 -1.958 1.00 96.31 277 VAL A CA 1
ATOM 2220 C C . VAL A 1 277 ? -16.025 -6.175 -2.639 1.00 96.31 277 VAL A C 1
ATOM 2222 O O . VAL A 1 277 ? -15.008 -6.373 -3.302 1.00 96.31 277 VAL A O 1
ATOM 2225 N N . ILE A 1 278 ? -17.004 -7.081 -2.570 1.00 96.12 278 ILE A N 1
ATOM 2226 C CA . ILE A 1 278 ? -16.924 -8.406 -3.201 1.00 96.12 278 ILE A CA 1
ATOM 2227 C C . ILE A 1 278 ? -16.764 -8.288 -4.719 1.00 96.12 278 ILE A C 1
ATOM 2229 O O . ILE A 1 278 ? -15.965 -9.012 -5.319 1.00 96.12 278 ILE A O 1
ATOM 2233 N N . LYS A 1 279 ? -17.512 -7.387 -5.364 1.00 95.88 279 LYS A N 1
ATOM 2234 C CA . LYS A 1 279 ? -17.416 -7.165 -6.810 1.00 95.88 279 LYS A CA 1
ATOM 2235 C C . LYS A 1 279 ? -16.019 -6.691 -7.211 1.00 95.88 279 LYS A C 1
ATOM 2237 O O . LYS A 1 279 ? -15.453 -7.252 -8.147 1.00 95.88 279 LYS A O 1
ATOM 2242 N N . GLY A 1 280 ? -15.465 -5.709 -6.505 1.00 95.25 280 GLY A N 1
ATOM 2243 C CA . GLY A 1 280 ? -14.131 -5.190 -6.799 1.00 95.25 280 GLY A CA 1
ATOM 2244 C C . GLY A 1 280 ? -13.030 -6.228 -6.557 1.00 95.25 280 GLY A C 1
ATOM 2245 O O . GLY A 1 280 ? -12.191 -6.441 -7.428 1.00 95.25 280 GLY A O 1
ATOM 2246 N N . LEU A 1 281 ? -13.097 -6.988 -5.456 1.00 96.25 281 LEU A N 1
ATOM 2247 C CA . LEU A 1 281 ? -12.149 -8.079 -5.189 1.00 96.25 281 LEU A CA 1
ATOM 2248 C C . LEU A 1 281 ? -12.195 -9.171 -6.273 1.00 96.25 281 LEU A C 1
ATOM 2250 O O . LEU A 1 281 ? -11.153 -9.699 -6.658 1.00 96.25 281 LEU A O 1
ATOM 2254 N N . LYS A 1 282 ? -13.380 -9.490 -6.818 1.00 95.81 282 LYS A N 1
ATOM 2255 C CA . LYS A 1 282 ? -13.510 -10.411 -7.965 1.00 95.81 282 LYS A CA 1
ATOM 2256 C C . LYS A 1 282 ? -12.847 -9.856 -9.226 1.00 95.81 282 LYS A C 1
ATOM 2258 O O . LYS A 1 282 ? -12.203 -10.616 -9.942 1.00 95.81 282 LYS A O 1
ATOM 2263 N N . GLN A 1 283 ? -12.990 -8.559 -9.499 1.00 94.69 283 GLN A N 1
ATOM 2264 C CA . GLN A 1 283 ? -12.326 -7.915 -10.638 1.00 94.69 283 GLN A CA 1
ATOM 2265 C C . GLN A 1 283 ? -10.801 -7.933 -10.481 1.00 94.69 283 GLN A C 1
ATOM 2267 O O . GLN A 1 283 ? -10.092 -8.247 -11.435 1.00 94.69 283 GLN A O 1
ATOM 2272 N N . TRP A 1 284 ? -10.293 -7.669 -9.274 1.00 95.00 284 TRP A N 1
ATOM 2273 C CA . TRP A 1 284 ? -8.862 -7.768 -8.978 1.00 95.00 284 TRP A CA 1
ATOM 2274 C C . TRP A 1 284 ? -8.345 -9.193 -9.170 1.00 95.00 284 TRP A C 1
ATOM 2276 O O . TRP A 1 284 ? -7.319 -9.381 -9.820 1.00 95.00 284 TRP A O 1
ATOM 2286 N N . GLN A 1 285 ? -9.086 -10.200 -8.691 1.00 94.50 285 GLN A N 1
ATOM 2287 C CA . GLN A 1 285 ? -8.722 -11.603 -8.887 1.00 94.50 285 GLN A CA 1
ATOM 2288 C C . GLN A 1 285 ? -8.678 -11.985 -10.372 1.00 94.50 285 GLN A C 1
ATOM 2290 O O . GLN A 1 285 ? -7.733 -12.629 -10.806 1.00 94.50 285 GLN A O 1
ATOM 2295 N N . GLN A 1 286 ? -9.639 -11.531 -11.179 1.00 93.31 286 GLN A N 1
ATOM 2296 C CA . GLN A 1 286 ? -9.616 -11.765 -12.628 1.00 93.31 286 GLN A CA 1
ATOM 2297 C C . GLN A 1 286 ? -8.391 -11.131 -13.305 1.00 93.31 286 GLN A C 1
ATOM 2299 O O . GLN A 1 286 ? -7.808 -11.730 -14.208 1.00 93.31 286 GLN A O 1
ATOM 2304 N N . GLY A 1 287 ? -7.993 -9.929 -12.871 1.00 92.88 287 GLY A N 1
ATOM 2305 C CA . GLY A 1 287 ? -6.780 -9.265 -13.353 1.00 92.88 287 GLY A CA 1
ATOM 2306 C C . GLY A 1 287 ? -5.507 -10.039 -12.997 1.00 92.88 287 GLY A C 1
ATOM 2307 O O . GLY A 1 287 ? -4.630 -10.188 -13.847 1.00 92.88 287 GLY A O 1
ATOM 2308 N N . ILE A 1 288 ? -5.434 -10.575 -11.774 1.00 92.56 288 ILE A N 1
ATOM 2309 C CA . ILE A 1 288 ? -4.351 -11.464 -11.328 1.00 92.56 288 ILE A CA 1
ATOM 2310 C C . ILE A 1 288 ? -4.296 -12.714 -12.207 1.00 92.56 288 ILE A C 1
ATOM 2312 O O . ILE A 1 288 ? -3.250 -13.003 -12.781 1.00 92.56 288 ILE A O 1
ATOM 2316 N N . ASP A 1 289 ? -5.420 -13.418 -12.367 1.00 91.62 289 ASP A N 1
ATOM 2317 C CA . ASP A 1 289 ? -5.478 -14.668 -13.131 1.00 91.62 289 ASP A CA 1
ATOM 2318 C C . ASP A 1 289 ? -5.018 -14.450 -14.586 1.00 91.62 289 ASP A C 1
ATOM 2320 O O . ASP A 1 289 ? -4.293 -15.265 -15.161 1.00 91.62 289 ASP A O 1
ATOM 2324 N N . ALA A 1 290 ? -5.408 -13.322 -15.191 1.00 91.19 290 ALA A N 1
ATOM 2325 C CA . ALA A 1 290 ? -4.973 -12.944 -16.533 1.00 91.19 290 ALA A CA 1
ATOM 2326 C C . ALA A 1 290 ? -3.463 -12.655 -16.600 1.00 91.19 290 ALA A C 1
ATOM 2328 O O . ALA A 1 290 ? -2.808 -13.025 -17.578 1.00 91.19 290 ALA A O 1
ATOM 2329 N N . LEU A 1 291 ? -2.903 -12.014 -15.573 1.00 91.62 291 LEU A N 1
ATOM 2330 C CA . LEU A 1 291 ? -1.475 -11.729 -15.491 1.00 91.62 291 LEU A CA 1
ATOM 2331 C C . LEU A 1 291 ? -0.648 -13.008 -15.323 1.00 91.62 291 LEU A C 1
ATOM 2333 O O . LEU A 1 291 ? 0.348 -13.184 -16.026 1.00 91.62 291 LEU A O 1
ATOM 2337 N N . GLU A 1 292 ? -1.055 -13.912 -14.436 1.00 90.69 292 GLU A N 1
ATOM 2338 C CA . GLU A 1 292 ? -0.380 -15.199 -14.215 1.00 90.69 292 GLU A CA 1
ATOM 2339 C C . GLU A 1 292 ? -0.327 -16.030 -15.506 1.00 90.69 292 GLU A C 1
ATOM 2341 O O . GLU A 1 292 ? 0.719 -16.577 -15.862 1.00 90.69 292 GLU A O 1
ATOM 2346 N N . GLN A 1 293 ? -1.416 -16.033 -16.285 1.00 89.25 293 GLN A N 1
ATOM 2347 C CA . GLN A 1 293 ? -1.458 -16.688 -17.597 1.00 89.25 293 GLN A CA 1
ATOM 2348 C C . GLN A 1 293 ? -0.457 -16.093 -18.593 1.00 89.25 293 GLN A C 1
ATOM 2350 O O . GLN A 1 293 ? 0.175 -16.825 -19.348 1.00 89.25 293 GLN A O 1
ATOM 2355 N N . VAL A 1 294 ? -0.325 -14.765 -18.628 1.00 88.31 294 VAL A N 1
ATOM 2356 C CA . VAL A 1 294 ? 0.519 -14.061 -19.610 1.00 88.31 294 VAL A CA 1
ATOM 2357 C C . VAL A 1 294 ? 1.998 -14.074 -19.222 1.00 88.31 294 VAL A C 1
ATOM 2359 O O . VAL A 1 294 ? 2.872 -13.996 -20.085 1.00 88.31 294 VAL A O 1
ATOM 2362 N N . THR A 1 295 ? 2.283 -14.171 -17.928 1.00 84.88 295 THR A N 1
ATOM 2363 C CA . THR A 1 295 ? 3.647 -14.231 -17.393 1.00 84.88 295 THR A CA 1
ATOM 2364 C C . THR A 1 295 ? 4.180 -15.659 -17.269 1.00 84.88 295 THR A C 1
ATOM 2366 O O . THR A 1 295 ? 5.357 -15.819 -16.951 1.00 84.88 295 THR A O 1
ATOM 2369 N N . GLU A 1 296 ? 3.338 -16.673 -17.519 1.00 81.88 296 GLU A N 1
ATOM 2370 C CA . GLU A 1 296 ? 3.633 -18.104 -17.335 1.00 81.88 296 GLU A CA 1
ATOM 2371 C C . GLU A 1 296 ? 4.157 -18.429 -15.922 1.00 81.88 296 GLU A C 1
ATOM 2373 O O . GLU A 1 296 ? 4.901 -19.387 -15.707 1.00 81.88 296 GLU A O 1
ATOM 2378 N N . LYS A 1 297 ? 3.764 -17.617 -14.934 1.00 72.56 297 LYS A N 1
ATOM 2379 C CA . LYS A 1 297 ? 4.121 -17.782 -13.527 1.00 72.56 297 LYS A CA 1
ATOM 2380 C C . LYS A 1 297 ? 2.851 -17.956 -12.718 1.00 72.56 297 LYS A C 1
ATOM 2382 O O . LYS A 1 297 ? 2.042 -17.043 -12.632 1.00 72.56 297 LYS A O 1
ATOM 2387 N N . SER A 1 298 ? 2.717 -19.112 -12.081 1.00 63.72 298 SER A N 1
ATOM 2388 C CA . SER A 1 298 ? 1.795 -19.290 -10.961 1.00 63.72 298 SER A CA 1
ATOM 2389 C C . SER A 1 298 ? 2.532 -18.953 -9.670 1.00 63.72 298 SER A C 1
ATOM 2391 O O . SER A 1 298 ? 3.598 -19.531 -9.422 1.00 63.72 298 SER A O 1
ATOM 2393 N N . SER A 1 299 ? 1.991 -18.079 -8.822 1.00 59.16 299 SER A N 1
ATOM 2394 C CA . SER A 1 299 ? 2.527 -17.975 -7.463 1.00 59.16 299 SER A CA 1
ATOM 2395 C C . SER A 1 299 ? 2.220 -19.251 -6.689 1.00 59.16 299 SER A C 1
ATOM 2397 O O . SER A 1 299 ? 1.103 -19.770 -6.745 1.00 59.16 299 SER A O 1
ATOM 2399 N N . GLN A 1 300 ? 3.196 -19.753 -5.934 1.00 55.00 300 GLN A N 1
ATOM 2400 C CA . GLN A 1 300 ? 2.895 -20.731 -4.894 1.00 55.00 300 GLN A CA 1
ATOM 2401 C C . GLN A 1 300 ? 1.986 -20.084 -3.845 1.00 55.00 300 GLN A C 1
ATOM 2403 O O . GLN A 1 300 ? 2.052 -18.876 -3.632 1.00 55.00 300 GLN A O 1
ATOM 2408 N N . ALA A 1 301 ? 1.125 -20.886 -3.215 1.00 47.88 301 ALA A N 1
ATOM 2409 C CA . ALA A 1 301 ? 0.203 -20.421 -2.187 1.00 47.88 301 ALA A CA 1
ATOM 2410 C C . ALA A 1 301 ? 0.986 -19.838 -1.003 1.00 47.88 301 ALA A C 1
ATOM 2412 O O . ALA A 1 301 ? 1.431 -20.561 -0.113 1.00 47.88 301 ALA A O 1
ATOM 2413 N N . SER A 1 302 ? 1.165 -18.525 -1.016 1.00 54.88 302 SER A N 1
ATOM 2414 C CA . SER A 1 302 ? 1.697 -17.782 0.109 1.00 54.88 302 SER A CA 1
ATOM 2415 C C . SER A 1 302 ? 0.614 -17.563 1.139 1.00 54.88 302 SER A C 1
ATOM 2417 O O . SER A 1 302 ? -0.582 -17.505 0.840 1.00 54.88 302 SER A O 1
ATOM 2419 N N . SER A 1 303 ? 1.046 -17.406 2.382 1.00 56.59 303 SER A N 1
ATOM 2420 C CA . SER A 1 303 ? 0.176 -16.997 3.468 1.00 56.59 303 SER A CA 1
ATOM 2421 C C . SER A 1 303 ? -0.397 -15.593 3.250 1.00 56.59 303 SER A C 1
ATOM 2423 O O . SER A 1 303 ? -1.279 -15.237 4.022 1.00 56.59 303 SER A O 1
ATOM 2425 N N . ALA A 1 304 ? 0.066 -14.807 2.258 1.00 67.81 304 ALA A N 1
ATOM 2426 C CA . ALA A 1 304 ? -0.290 -13.415 1.929 1.00 67.81 304 ALA A CA 1
ATOM 2427 C C . ALA A 1 304 ? -1.801 -13.082 1.948 1.00 67.81 304 ALA A C 1
ATOM 2429 O O . ALA A 1 304 ? -2.653 -13.929 1.709 1.00 67.81 304 ALA A O 1
ATOM 2430 N N . LEU A 1 305 ? -2.144 -11.829 2.259 1.00 86.12 305 LEU A N 1
ATOM 2431 C CA . LEU A 1 305 ? -3.519 -11.318 2.274 1.00 86.12 305 LEU A CA 1
ATOM 2432 C C . LEU A 1 305 ? -4.000 -11.061 0.833 1.00 86.12 305 LEU A C 1
ATOM 2434 O O . LEU A 1 305 ? -3.850 -9.956 0.328 1.00 86.12 305 LEU A O 1
ATOM 2438 N N . THR A 1 306 ? -4.551 -12.079 0.165 1.00 90.56 306 THR A N 1
ATOM 2439 C CA . THR A 1 306 ? -4.960 -11.994 -1.252 1.00 90.56 306 THR A CA 1
ATOM 2440 C C . THR A 1 306 ? -6.468 -11.768 -1.441 1.00 90.56 306 THR A C 1
ATOM 2442 O O . THR A 1 306 ? -7.263 -12.135 -0.564 1.00 90.56 306 THR A O 1
ATOM 2445 N N . PRO A 1 307 ? -6.912 -11.258 -2.613 1.00 93.44 307 PRO A N 1
ATOM 2446 C CA . PRO A 1 307 ? -8.334 -11.131 -2.928 1.00 93.44 307 PRO A CA 1
ATOM 2447 C C . PRO A 1 307 ? -9.078 -12.466 -2.862 1.00 93.44 307 PRO A C 1
ATOM 2449 O O . PRO A 1 307 ? -10.171 -12.519 -2.305 1.00 93.44 307 PRO A O 1
ATOM 2452 N N . ALA A 1 308 ? -8.487 -13.560 -3.355 1.00 92.31 308 ALA A N 1
ATOM 2453 C CA . ALA A 1 308 ? -9.075 -14.898 -3.262 1.00 92.31 308 ALA A CA 1
ATOM 2454 C C . ALA A 1 308 ? -9.357 -15.331 -1.813 1.00 92.31 308 ALA A C 1
ATOM 2456 O O . ALA A 1 308 ? -10.430 -15.871 -1.523 1.00 92.31 308 ALA A O 1
ATOM 2457 N N . LEU A 1 309 ? -8.417 -15.087 -0.891 1.00 92.06 309 LEU A N 1
ATOM 2458 C CA . LEU A 1 309 ? -8.594 -15.431 0.522 1.00 92.06 309 LEU A CA 1
ATOM 2459 C C . LEU A 1 309 ? -9.669 -14.568 1.184 1.00 92.06 309 LEU A C 1
ATOM 2461 O O . LEU A 1 309 ? -10.526 -15.107 1.888 1.00 92.06 309 LEU A O 1
ATOM 2465 N N . LEU A 1 310 ? -9.674 -13.262 0.910 1.00 94.19 310 LEU A N 1
ATOM 2466 C CA . LEU A 1 310 ? -10.709 -12.357 1.409 1.00 94.19 310 LEU A CA 1
ATOM 2467 C C . LEU A 1 310 ? -12.093 -12.719 0.868 1.00 94.19 310 LEU A C 1
ATOM 2469 O O . LEU A 1 310 ? -13.043 -12.776 1.640 1.00 94.19 310 LEU A O 1
ATOM 2473 N N . LEU A 1 311 ? -12.220 -13.049 -0.419 1.00 95.62 311 LEU A N 1
ATOM 2474 C CA . LEU A 1 311 ? -13.483 -13.497 -1.014 1.00 95.62 311 LEU A CA 1
ATOM 2475 C C . LEU A 1 311 ? -14.026 -14.757 -0.329 1.00 95.62 311 LEU A C 1
ATOM 2477 O O . LEU A 1 311 ? -15.224 -14.846 -0.068 1.00 95.62 311 LEU A O 1
ATOM 2481 N N . LYS A 1 312 ? -13.155 -15.717 0.004 1.00 93.94 312 LYS A N 1
ATOM 2482 C CA . LYS A 1 312 ? -13.547 -16.921 0.751 1.00 93.94 312 LYS A CA 1
ATOM 2483 C C . LYS A 1 312 ? -14.031 -16.583 2.166 1.00 93.94 312 LYS A C 1
ATOM 2485 O O . LYS A 1 312 ? -15.025 -17.150 2.627 1.00 93.94 312 LYS A O 1
ATOM 2490 N N . ALA A 1 313 ? -13.345 -15.669 2.849 1.00 93.44 313 ALA A N 1
ATOM 2491 C CA . ALA A 1 313 ? -13.739 -15.228 4.181 1.00 93.44 313 ALA A CA 1
ATOM 2492 C C . ALA A 1 313 ? -15.070 -14.462 4.149 1.00 93.44 313 ALA A C 1
ATOM 2494 O O . ALA A 1 313 ? -15.981 -14.803 4.896 1.00 93.44 313 ALA A O 1
ATOM 2495 N N . LEU A 1 314 ? -15.234 -13.518 3.220 1.00 93.75 314 LEU A N 1
ATOM 2496 C CA . LEU A 1 314 ? -16.466 -12.748 3.036 1.00 93.75 314 LEU A CA 1
ATOM 2497 C C . LEU A 1 314 ? -17.659 -13.637 2.672 1.00 93.75 314 LEU A C 1
ATOM 2499 O O . LEU A 1 314 ? -18.738 -13.431 3.211 1.00 93.75 314 LEU A O 1
ATOM 2503 N N . ALA A 1 315 ? -17.470 -14.682 1.862 1.00 93.00 315 ALA A N 1
ATOM 2504 C CA . ALA A 1 315 ? -18.534 -15.652 1.593 1.00 93.00 315 ALA A CA 1
ATOM 2505 C C . ALA A 1 315 ? -18.991 -16.391 2.866 1.00 93.00 315 ALA A C 1
ATOM 2507 O O . ALA A 1 315 ? -20.173 -16.689 3.027 1.00 93.00 315 ALA A O 1
ATOM 2508 N N . THR A 1 316 ? -18.064 -16.668 3.790 1.00 90.62 316 THR A N 1
ATOM 2509 C CA . THR A 1 316 ? -18.406 -17.233 5.107 1.00 90.62 316 THR A CA 1
ATOM 2510 C C . THR A 1 316 ? -19.211 -16.224 5.922 1.00 90.62 316 THR A C 1
ATOM 2512 O O . THR A 1 316 ? -20.253 -16.575 6.471 1.00 90.62 316 THR A O 1
ATOM 2515 N N . VAL A 1 317 ? -18.776 -14.961 5.939 1.00 89.38 317 VAL A N 1
ATOM 2516 C CA . VAL A 1 317 ? -19.490 -13.869 6.613 1.00 89.38 317 VAL A CA 1
ATOM 2517 C C . VAL A 1 317 ? -20.915 -13.715 6.067 1.00 89.38 317 VAL A C 1
ATOM 2519 O O . VAL A 1 317 ? -21.851 -13.650 6.859 1.00 89.38 317 VAL A O 1
ATOM 2522 N N . GLU A 1 318 ? -21.107 -13.729 4.745 1.00 90.19 318 GLU A N 1
ATOM 2523 C CA . GLU A 1 318 ? -22.431 -13.646 4.106 1.00 90.19 318 GLU A CA 1
ATOM 2524 C C . GLU A 1 318 ? -23.354 -14.801 4.516 1.00 90.19 318 GLU A C 1
ATOM 2526 O O . GLU A 1 318 ? -24.548 -14.600 4.729 1.00 90.19 318 GLU A O 1
ATOM 2531 N N . GLN A 1 319 ? -22.810 -16.014 4.647 1.00 90.25 319 GLN A N 1
ATOM 2532 C CA . GLN A 1 319 ? -23.594 -17.208 4.972 1.00 90.25 319 GLN A CA 1
ATOM 2533 C C . GLN A 1 319 ? -23.947 -17.307 6.456 1.00 90.25 319 GLN A C 1
ATOM 2535 O O . GLN A 1 319 ? -25.044 -17.748 6.797 1.00 90.25 319 GLN A O 1
ATOM 2540 N N . THR A 1 320 ? -23.021 -16.945 7.345 1.00 90.75 320 THR A N 1
ATOM 2541 C CA . THR A 1 320 ? -23.158 -17.213 8.783 1.00 90.75 320 THR A CA 1
ATOM 2542 C C . THR A 1 320 ? -23.346 -15.956 9.625 1.00 90.75 320 THR A C 1
ATOM 2544 O O . THR A 1 320 ? -23.520 -16.073 10.834 1.00 90.75 320 THR A O 1
ATOM 2547 N N . SER A 1 321 ? -23.259 -14.761 9.029 1.00 86.44 321 SER A N 1
ATOM 2548 C CA . SER A 1 321 ? -23.174 -13.474 9.744 1.00 86.44 321 SER A CA 1
ATOM 2549 C C . SER A 1 321 ? -22.043 -13.425 10.788 1.00 86.44 321 SER A C 1
ATOM 2551 O O . SER A 1 321 ? -22.091 -12.627 11.723 1.00 86.44 321 SER A O 1
ATOM 2553 N N . ASN A 1 322 ? -21.026 -14.289 10.652 1.00 88.44 322 ASN A N 1
ATOM 2554 C CA . ASN A 1 322 ? -19.906 -14.375 11.588 1.00 88.44 322 ASN A CA 1
ATOM 2555 C C . ASN A 1 322 ? -18.715 -13.580 11.056 1.00 88.44 322 ASN A C 1
ATOM 2557 O O . ASN A 1 322 ? -17.891 -14.100 10.302 1.00 88.44 322 ASN A O 1
ATOM 2561 N N . TRP A 1 323 ? -18.614 -12.336 11.505 1.00 88.56 323 TRP A N 1
ATOM 2562 C CA . TRP A 1 323 ? -17.518 -11.427 11.187 1.00 88.56 323 TRP A CA 1
ATOM 2563 C C . TRP A 1 323 ? -16.167 -11.901 11.747 1.00 88.56 323 TRP A C 1
ATOM 2565 O O . TRP A 1 323 ? -15.126 -11.548 11.202 1.00 88.56 323 TRP A O 1
ATOM 2575 N N . GLY A 1 324 ? -16.139 -12.791 12.747 1.00 88.31 324 GLY A N 1
ATOM 2576 C CA . GLY A 1 324 ? -14.901 -13.369 13.293 1.00 88.31 324 GLY A CA 1
ATOM 2577 C C . GLY A 1 324 ? -14.011 -14.061 12.247 1.00 88.31 324 GLY A C 1
ATOM 2578 O O . GLY A 1 324 ? -12.801 -14.162 12.425 1.00 88.31 324 GLY A O 1
ATOM 2579 N N . ALA A 1 325 ? -14.576 -14.464 11.101 1.00 89.25 325 ALA A N 1
ATOM 2580 C CA . ALA A 1 325 ? -13.819 -14.998 9.967 1.00 89.25 325 ALA A CA 1
ATOM 2581 C C . ALA A 1 325 ? -12.781 -14.013 9.386 1.00 89.25 325 ALA A C 1
ATOM 2583 O O . ALA A 1 325 ? -11.868 -14.450 8.684 1.00 89.25 325 ALA A O 1
ATOM 2584 N N . LEU A 1 326 ? -12.910 -12.707 9.661 1.00 91.12 326 LEU A N 1
ATOM 2585 C CA . LEU A 1 326 ? -11.998 -11.674 9.170 1.00 91.12 326 LEU A CA 1
ATOM 2586 C C . LEU A 1 326 ? -10.916 -11.256 10.181 1.00 91.12 326 LEU A C 1
ATOM 2588 O O . LEU A 1 326 ? -9.938 -10.620 9.788 1.00 91.12 326 LEU A O 1
ATOM 2592 N N . GLU A 1 327 ? -11.043 -11.631 11.459 1.00 90.50 327 GLU A N 1
ATOM 2593 C CA . GLU A 1 327 ? -10.154 -11.165 12.539 1.00 90.50 327 GLU A CA 1
ATOM 2594 C C . GLU A 1 327 ? -8.680 -11.492 12.279 1.00 90.50 327 GLU A C 1
ATOM 2596 O O . GLU A 1 327 ? -7.805 -10.650 12.479 1.00 90.50 327 GLU A O 1
ATOM 2601 N N . GLY A 1 328 ? -8.400 -12.685 11.747 1.00 90.25 328 GLY A N 1
ATOM 2602 C CA . GLY A 1 328 ? -7.037 -13.121 11.431 1.00 90.25 328 GLY A CA 1
ATOM 2603 C C . GLY A 1 328 ? -6.342 -12.295 10.340 1.00 90.25 328 GLY A C 1
ATOM 2604 O O . GLY A 1 328 ? -5.120 -12.370 10.203 1.00 90.25 328 GLY A O 1
ATOM 2605 N N . PHE A 1 329 ? -7.087 -11.500 9.565 1.00 91.62 329 PHE A N 1
ATOM 2606 C CA . PHE A 1 329 ? -6.515 -10.625 8.542 1.00 91.62 329 PHE A CA 1
ATOM 2607 C C . PHE A 1 329 ? -6.153 -9.241 9.078 1.00 91.62 329 PHE A C 1
ATOM 2609 O O . PHE A 1 329 ? -5.241 -8.626 8.530 1.00 91.62 329 PHE A O 1
ATOM 2616 N N . LEU A 1 330 ? -6.804 -8.752 10.140 1.00 92.81 330 LEU A N 1
ATOM 2617 C CA . LEU A 1 330 ? -6.650 -7.364 10.597 1.00 92.81 330 LEU A CA 1
ATOM 2618 C C . LEU A 1 330 ? -5.196 -6.945 10.874 1.00 92.81 330 LEU A C 1
ATOM 2620 O O . LEU A 1 330 ? -4.799 -5.885 10.387 1.00 92.81 330 LEU A O 1
ATOM 2624 N N . PRO A 1 331 ? -4.354 -7.761 11.546 1.00 92.69 331 PRO A N 1
ATOM 2625 C CA . PRO A 1 331 ? -2.950 -7.408 11.790 1.00 92.69 331 PRO A CA 1
ATOM 2626 C C . PRO A 1 331 ? -2.101 -7.266 10.521 1.00 92.69 331 PRO A C 1
ATOM 2628 O O . PRO A 1 331 ? -0.989 -6.740 10.563 1.00 92.69 331 PRO A O 1
ATOM 2631 N N . ARG A 1 332 ? -2.622 -7.746 9.392 1.00 91.50 332 ARG A N 1
ATOM 2632 C CA . ARG A 1 332 ? -1.934 -7.867 8.107 1.00 91.50 332 ARG A CA 1
ATOM 2633 C C . ARG A 1 332 ? -2.384 -6.811 7.100 1.00 91.50 332 ARG A C 1
ATOM 2635 O O . ARG A 1 332 ? -1.815 -6.717 6.018 1.00 91.50 332 ARG A O 1
ATOM 2642 N N . ILE A 1 333 ? -3.410 -6.029 7.436 1.00 94.75 333 ILE A N 1
ATOM 2643 C CA . ILE A 1 333 ? -3.910 -4.941 6.598 1.00 94.75 333 ILE A CA 1
ATOM 2644 C C . ILE A 1 333 ? -3.030 -3.716 6.843 1.00 94.75 333 ILE A C 1
ATOM 2646 O O . ILE A 1 333 ? -3.295 -2.906 7.726 1.00 94.75 333 ILE A O 1
ATOM 2650 N N . TYR A 1 334 ? -1.961 -3.569 6.071 1.00 94.00 334 TYR A N 1
ATOM 2651 C CA . TYR A 1 334 ? -1.171 -2.340 6.064 1.00 94.00 334 TYR A CA 1
ATOM 2652 C C . TYR A 1 334 ? -1.870 -1.257 5.220 1.00 94.00 334 TYR A C 1
ATOM 2654 O O . TYR A 1 334 ? -2.396 -1.586 4.158 1.00 94.00 334 TYR A O 1
ATOM 2662 N N . PRO A 1 335 ? -1.874 0.028 5.627 1.00 95.69 335 PRO A N 1
ATOM 2663 C CA . PRO A 1 335 ? -1.315 0.599 6.857 1.00 95.69 335 PRO A CA 1
ATOM 2664 C C . PRO A 1 335 ? -2.298 0.644 8.046 1.00 95.69 335 PRO A C 1
ATOM 2666 O O . PRO A 1 335 ? -2.009 1.303 9.042 1.00 95.69 335 PRO A O 1
ATOM 2669 N N . MET A 1 336 ? -3.459 -0.024 7.986 1.00 96.12 336 MET A N 1
ATOM 2670 C CA . MET A 1 336 ? -4.413 -0.060 9.114 1.00 96.12 336 MET A CA 1
ATOM 2671 C C . MET A 1 336 ? -3.804 -0.689 10.375 1.00 96.12 336 MET A C 1
ATOM 2673 O O . MET A 1 336 ? -4.109 -0.283 11.491 1.00 96.12 336 MET A O 1
ATOM 2677 N N . ASN A 1 337 ? -2.877 -1.629 10.220 1.00 95.25 337 ASN A N 1
ATOM 2678 C CA . ASN A 1 337 ? -2.163 -2.250 11.330 1.00 95.25 337 ASN A CA 1
ATOM 2679 C C . ASN A 1 337 ? -1.238 -1.292 12.111 1.00 95.25 337 ASN A C 1
ATOM 2681 O O . ASN A 1 337 ? -0.790 -1.648 13.201 1.00 95.25 337 ASN A O 1
ATOM 2685 N N . LEU A 1 338 ? -0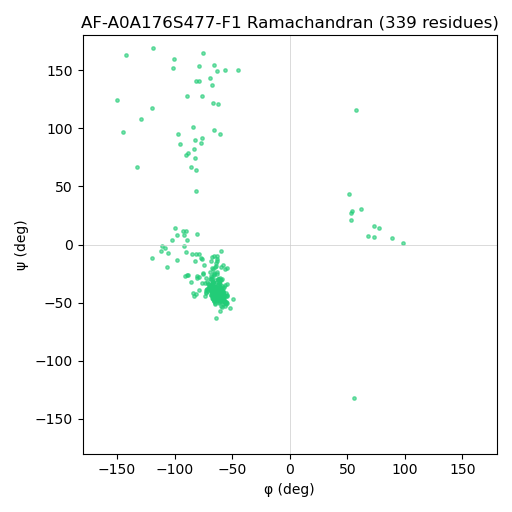.995 -0.067 11.621 1.00 96.44 338 LEU A N 1
ATOM 2686 C CA . LEU A 1 338 ? -0.287 0.966 12.385 1.00 96.44 338 LEU A CA 1
ATOM 2687 C C . LEU A 1 338 ? -1.028 1.347 13.672 1.00 96.44 338 LEU A C 1
ATOM 2689 O O . LEU A 1 338 ? -0.381 1.683 14.661 1.00 96.44 338 LEU A O 1
ATOM 2693 N N . VAL A 1 339 ? -2.364 1.288 13.659 1.00 92.75 339 VAL A N 1
ATOM 2694 C CA . VAL A 1 339 ? -3.229 1.760 14.757 1.00 92.75 339 VAL A CA 1
ATOM 2695 C C . VAL A 1 339 ? -3.680 0.631 15.691 1.00 92.75 339 VAL A C 1
ATOM 2697 O O . VAL A 1 339 ? -4.520 0.839 16.566 1.00 92.75 339 VAL A O 1
ATOM 2700 N N . LEU A 1 340 ? -3.120 -0.569 15.509 1.00 89.12 340 LEU A N 1
ATOM 2701 C CA . LEU A 1 340 ? -3.233 -1.664 16.467 1.00 89.12 340 LEU A CA 1
ATOM 2702 C C . LEU A 1 340 ? -2.290 -1.396 17.647 1.00 89.12 340 LEU A C 1
ATOM 2704 O O . LEU A 1 340 ? -1.099 -1.133 17.437 1.00 89.12 340 LEU A O 1
ATOM 2708 N N . VAL A 1 341 ? -2.847 -1.456 18.860 1.00 75.88 341 VAL A N 1
ATOM 2709 C CA . VAL A 1 341 ? -2.153 -1.288 20.150 1.00 75.88 341 VAL A CA 1
ATOM 2710 C C . VAL A 1 341 ? -2.030 -2.628 20.847 1.00 75.88 341 VAL A C 1
ATOM 2712 O O . VAL A 1 341 ? -3.038 -3.372 20.842 1.00 75.88 341 VAL A O 1
#

Nearest PDB structures (foldseek):
  4g2v-assembly1_A  TM=6.530E-01  e=2.197E-05  Mus musculus
  1hz4-assembly1_A  TM=5.268E-01  e=2.191E-03  Escherichia coli
  3u4t-assembly2_B  TM=5.114E-01  e=3.636E-03  Cytophaga hutchinsonii ATCC 33406
  7sqc-assembly1_R1  TM=4.466E-01  e=1.404E-02  Chlamydomonas reinhardtii
  7dkh-assembly2_E  TM=2.915E-01  e=1.237E-02  Saccharomyces cerevisiae S288C

InterPro domains:
  IPR011990 Tetratricopeptide-like helical domain superfamily [G3DSA:1.25.40.10] (6-260)
  IPR011990 Tetratricopeptide-like helical domain superfamily [SSF48452] (35-192)
  IPR019734 Tetratricopeptide repeat [PS50005] (109-142)
  IPR019734 Tetratricopeptide repeat [SM00028] (70-103)
  IPR019734 Tetratricopeptide repeat [SM00028] (109-142)
  IPR019734 Tetratricopeptide repeat [SM00028] (146-179)

Secondary structure (DSSP, 8-state):
-HHHHHHHHHHHHHHHHHHHH-GGGHHHHHTTHHHHHHHHHHHHTT-HHHHHHHHHHHHHH--S--HHHHHHHHHHHHHHHHHT-HHHHHHHHHHHHHHHHHTT-TTHHHHHHHHHHHHHHHT-HHHHHHHHHHHHHHS-TTT--HHHHHHHHHHHHHHT-HHHHHHHHHHHHHHHHHTT----HHHHHHHHHHHHHTT-HHHHHHHHHHHHHHHTT--GGGHHHHHHHHHHHHHH-TT-HHHHHHHHHHHHHTT-TTTTHHHHHHH---HHHHHHHHHHHHHHHHHHHHHHHHHT-PPP--SS--HHHHHHHHHHHHHH--GGGGGGGGGGSTTGGGG--